Protein AF-K2DXP1-F1 (afdb_monomer)

Foldseek 3Di:
DCVVVVVDPDDLLVVQLVVVVVCVVVVVDALQCLQQLLFFCNNLVVVDDPVLSSVCSVVDVDRSDGHDLVRCVVSVRNVVSVVSNVLSVVLLVQVVVQVVVVQWDQFPQWIEGEAEPCSRPPFPSSCSNPIQWYWYDYAFAKIKIFGDPAFDDPVLLCVLCPVLDAADGDPRGMGIDGDPDTRPADPVSVRVSRD

Sequence (195 aa):
VLADLKLIEKSEALDRVIDFVTKMDNKRIPAGEFLKSGKTIIGVQRHLDFDKLLNFFKDHESPFDELTAEEFEKYGLREPA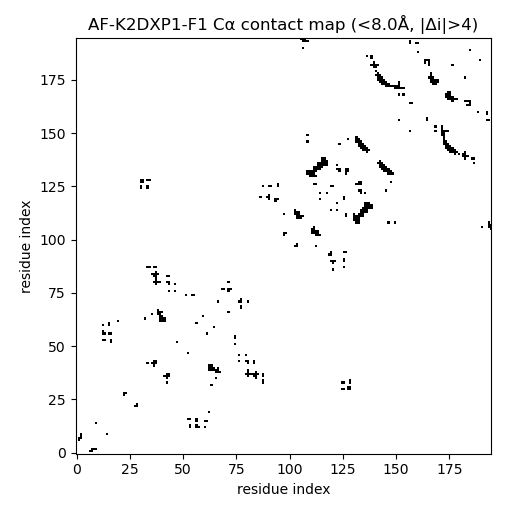EKQQAIVDFSMNKLEEMERDGKIIDTKYGKVVVNVNNELPVGSSAAYVKYDGIINFTPGRSFAVTFKEKDLDKKDLREKLSNKFQGKIIRGKMWIYNEPKQLKITLEELVNCLK

Radius of gyration: 19.96 Å; Cα contacts (8 Å, |Δi|>4): 288; chains: 1; bounding box: 42×42×52 Å

Solvent-accessible surface area (backbone atoms only — not comparable to full-atom values): 10786 Å² total; per-residue (Å²): 109,61,55,80,67,68,78,43,85,88,45,73,25,53,54,49,44,53,51,50,52,53,36,59,78,67,65,65,70,62,43,66,52,49,82,43,17,34,33,20,61,67,50,38,48,93,77,55,51,70,68,51,43,41,54,47,32,69,79,40,93,55,66,80,50,76,54,53,69,67,58,27,48,76,65,75,36,38,69,56,20,55,54,36,33,54,49,43,56,51,25,54,54,43,51,54,51,38,50,76,72,59,33,55,42,80,32,76,74,42,41,26,39,58,27,59,73,63,73,42,56,77,45,60,50,53,37,43,58,84,34,36,19,32,36,43,38,35,91,65,47,33,37,36,39,40,36,79,81,51,68,59,58,67,65,60,49,40,65,74,39,49,98,52,58,76,61,48,72,50,91,43,31,32,42,37,33,78,58,95,60,78,48,78,66,48,72,67,57,55,52,60,65,44,78

Secondary structure (DSSP, 8-state):
-TTTTTSS---HHHHHHHHHHHHHHTT-S-GGGGGGTTTSTTTTGGG--HHHHHHHHHH-S-TTPPPPHHHHHHTT-HHHHHHHHHHHHHHHHHHHHHHHTT-EEEETTEEEEEEETT-STTTHHHHHHH-SEEEEEETTTEEEEEESSPPP-HHHHHHHHGGG--SEEETTTEEEE--SSPP---HHHHHHHH-

pLDDT: mean 92.17, std 8.41, range [51.56, 98.25]

Nearest PDB structures (foldseek):
  8j09-assembly1_B  TM=3.844E-01  e=4.992E-02  Saccharomyces cerevisiae S288C
  6hv9-assembly1_G  TM=4.099E-01  e=5.654E-02  Saccharomyces cerevisiae
  5u8s-assembly1_E  TM=3.799E-01  e=9.300E-02  Saccharomyces cerevisiae S288C
  7pmk-assembly1_E  TM=3.121E-01  e=2.222E-01  Saccharomyces cerevisiae

Mean predicted aligned error: 5.26 Å

Structure (mmCIF, N/CA/C/O backbone):
data_AF-K2DXP1-F1
#
_entry.id   AF-K2DXP1-F1
#
loop_
_atom_site.group_PDB
_atom_site.id
_atom_site.type_symbol
_atom_site.label_atom_id
_atom_site.label_alt_id
_atom_site.label_comp_id
_atom_site.label_asym_id
_atom_site.label_entity_id
_atom_site.label_seq_id
_atom_site.pdbx_PDB_ins_code
_atom_site.Cartn_x
_atom_site.Cartn_y
_atom_site.Cartn_z
_atom_site.occupancy
_atom_site.B_iso_or_equiv
_atom_site.auth_seq_id
_atom_site.auth_comp_id
_atom_site.auth_asym_id
_atom_site.auth_atom_id
_atom_site.pdbx_PDB_model_num
ATOM 1 N N . VAL A 1 1 ? -0.392 -26.530 -20.309 1.00 55.47 1 VAL A N 1
ATOM 2 C CA . VAL A 1 1 ? -1.648 -26.541 -21.102 1.00 55.47 1 VAL A CA 1
ATOM 3 C C . VAL A 1 1 ? -1.552 -25.655 -22.345 1.00 55.47 1 VAL A C 1
ATOM 5 O O . VAL A 1 1 ? -1.541 -26.217 -23.422 1.00 55.47 1 VAL A O 1
ATOM 8 N N . LEU A 1 2 ? -1.404 -24.321 -22.267 1.00 53.19 2 LEU A N 1
ATOM 9 C CA . LEU A 1 2 ? -1.331 -23.461 -23.477 1.00 53.19 2 LEU A CA 1
ATOM 10 C C . LEU A 1 2 ? -0.054 -23.647 -24.321 1.00 53.19 2 LEU A C 1
ATOM 12 O O . LEU A 1 2 ? -0.125 -23.723 -25.544 1.00 53.19 2 LEU A O 1
ATOM 16 N N . ALA A 1 3 ? 1.102 -23.787 -23.672 1.00 51.84 3 ALA A N 1
ATOM 17 C CA . ALA A 1 3 ? 2.364 -24.064 -24.359 1.00 51.84 3 ALA A CA 1
ATOM 18 C C . ALA A 1 3 ? 2.428 -25.490 -24.945 1.00 51.84 3 ALA A C 1
ATOM 20 O O . ALA A 1 3 ? 3.036 -25.716 -25.986 1.00 51.84 3 ALA A O 1
ATOM 21 N N . ASP A 1 4 ? 1.744 -26.449 -24.316 1.00 51.56 4 ASP A N 1
ATOM 22 C CA . ASP A 1 4 ? 1.663 -27.836 -24.802 1.00 51.56 4 ASP A CA 1
ATOM 23 C C . ASP A 1 4 ? 0.693 -27.962 -25.993 1.00 51.56 4 ASP A C 1
ATOM 25 O O . ASP A 1 4 ? 0.794 -28.890 -26.790 1.00 51.56 4 ASP A O 1
ATOM 29 N N . LEU A 1 5 ? -0.199 -26.978 -26.157 1.00 57.72 5 LEU A N 1
ATOM 30 C CA . LEU A 1 5 ? -1.060 -26.797 -27.327 1.00 57.72 5 LEU A CA 1
ATOM 31 C C . LEU A 1 5 ? -0.364 -26.028 -28.473 1.00 57.72 5 LEU A C 1
ATOM 33 O O . LEU A 1 5 ? -1.014 -25.732 -29.470 1.00 57.72 5 LEU A O 1
ATOM 37 N N . LYS A 1 6 ? 0.936 -25.700 -28.348 1.00 56.56 6 LYS A N 1
ATOM 38 C CA . LYS A 1 6 ? 1.729 -24.898 -29.311 1.00 56.56 6 LYS A CA 1
ATOM 39 C C . LYS A 1 6 ? 1.139 -23.519 -29.646 1.00 56.56 6 LYS A C 1
ATOM 41 O O . LYS A 1 6 ? 1.462 -22.945 -30.680 1.00 56.56 6 LYS A O 1
ATOM 46 N N . LEU A 1 7 ? 0.286 -22.978 -28.778 1.00 58.47 7 LEU A N 1
ATOM 47 C CA . LEU A 1 7 ? -0.325 -21.661 -28.978 1.00 58.47 7 LEU A CA 1
ATOM 48 C C . LEU A 1 7 ? 0.592 -20.514 -28.524 1.00 58.47 7 LEU A C 1
ATOM 50 O O . LEU A 1 7 ? 0.321 -19.362 -28.844 1.00 58.47 7 LEU A O 1
ATOM 54 N N . ILE A 1 8 ? 1.659 -20.822 -27.774 1.00 64.38 8 ILE A N 1
ATOM 55 C CA . ILE A 1 8 ? 2.669 -19.875 -27.285 1.00 64.38 8 ILE A CA 1
ATOM 56 C C . ILE A 1 8 ? 4.035 -20.586 -27.266 1.00 64.38 8 ILE A C 1
ATOM 58 O O . ILE A 1 8 ? 4.125 -21.718 -26.781 1.00 64.38 8 ILE A O 1
ATOM 62 N N . GLU A 1 9 ? 5.092 -19.941 -27.769 1.00 69.19 9 GLU A N 1
ATOM 63 C CA . GLU A 1 9 ? 6.470 -20.440 -27.658 1.00 69.19 9 GLU A CA 1
ATOM 64 C C . GLU A 1 9 ? 6.985 -20.293 -26.218 1.00 69.19 9 GLU A C 1
ATOM 66 O O . GLU A 1 9 ? 6.946 -19.206 -25.637 1.00 69.19 9 GLU A O 1
ATOM 71 N N . LYS A 1 10 ? 7.474 -21.392 -25.624 1.00 77.75 10 LYS A N 1
ATOM 72 C CA . LYS A 1 10 ? 8.141 -21.333 -24.315 1.00 77.75 10 LYS A CA 1
ATOM 73 C C . LYS A 1 10 ? 9.448 -20.557 -24.464 1.00 77.75 10 LYS A C 1
ATOM 75 O O . LYS A 1 10 ? 10.268 -20.892 -25.312 1.00 77.75 10 LYS A O 1
ATOM 80 N N . SER A 1 11 ? 9.637 -19.548 -23.625 1.00 88.00 11 SER A N 1
ATOM 81 C CA . SER A 1 11 ? 10.869 -18.765 -23.532 1.00 88.00 11 SER A CA 1
ATOM 82 C C . SER A 1 11 ? 11.117 -18.397 -22.076 1.00 88.00 11 SER A C 1
ATOM 84 O O . SER A 1 11 ? 10.166 -18.273 -21.304 1.00 88.00 11 SER A O 1
ATOM 86 N N . GLU A 1 12 ? 12.377 -18.173 -21.705 1.00 92.19 12 GLU A N 1
ATOM 87 C CA . GLU A 1 12 ? 12.709 -17.723 -20.348 1.00 92.19 12 GLU A CA 1
ATOM 88 C C . GLU A 1 12 ? 12.006 -16.406 -20.001 1.00 92.19 12 GLU A C 1
ATOM 90 O O . GLU A 1 12 ? 11.528 -16.237 -18.885 1.00 92.19 12 GLU A O 1
ATOM 95 N N . ALA A 1 13 ? 11.877 -15.492 -20.968 1.00 92.38 13 ALA A N 1
ATOM 96 C CA . ALA A 1 13 ? 11.139 -14.245 -20.791 1.00 92.38 13 ALA A CA 1
ATOM 97 C C . ALA A 1 13 ? 9.670 -14.504 -20.414 1.00 92.38 13 ALA A C 1
ATOM 99 O O . ALA A 1 13 ? 9.145 -13.874 -19.499 1.00 92.38 13 ALA A O 1
ATOM 100 N N . LEU 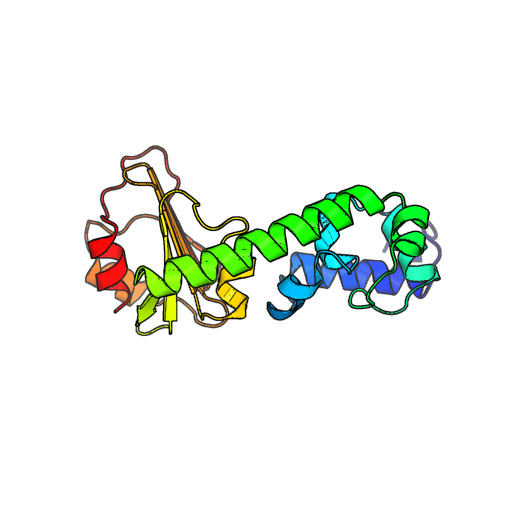A 1 14 ? 9.010 -15.468 -21.067 1.00 91.88 14 LEU A N 1
ATOM 101 C CA . LEU A 1 14 ? 7.636 -15.849 -20.734 1.00 91.88 14 LEU A CA 1
ATOM 102 C C . LEU A 1 14 ? 7.529 -16.470 -19.335 1.00 91.88 14 LEU A C 1
ATOM 104 O O . LEU A 1 14 ? 6.591 -16.156 -18.602 1.00 91.88 14 LEU A O 1
ATOM 108 N N . ASP A 1 15 ? 8.484 -17.316 -18.946 1.00 92.12 15 ASP A N 1
ATOM 109 C CA . ASP A 1 15 ? 8.511 -17.899 -17.601 1.00 92.12 15 ASP A CA 1
ATOM 110 C C . ASP A 1 15 ? 8.673 -16.806 -16.530 1.00 92.12 15 ASP A C 1
ATOM 112 O O . ASP A 1 15 ? 7.974 -16.828 -15.512 1.00 92.12 15 ASP A O 1
ATOM 116 N N . ARG A 1 16 ? 9.506 -15.788 -16.793 1.00 94.81 16 ARG A N 1
ATOM 117 C CA . ARG A 1 16 ? 9.661 -14.606 -15.926 1.00 94.81 16 ARG A CA 1
ATOM 118 C C . ARG A 1 16 ? 8.374 -13.776 -15.844 1.00 94.81 16 ARG A C 1
ATOM 120 O O . ARG A 1 16 ? 7.994 -13.370 -14.746 1.00 94.81 16 ARG A O 1
ATOM 127 N N . VAL A 1 17 ? 7.651 -13.584 -16.956 1.00 93.62 17 VAL A N 1
ATOM 128 C CA . VAL A 1 17 ? 6.325 -12.927 -16.955 1.00 93.62 17 VAL A CA 1
ATOM 129 C C . VAL A 1 17 ? 5.348 -13.680 -16.046 1.00 93.62 17 VAL A C 1
ATOM 131 O O . VAL A 1 17 ? 4.674 -13.067 -15.216 1.00 93.62 17 VAL A O 1
ATOM 134 N N . ILE A 1 18 ? 5.273 -15.007 -16.180 1.00 90.94 18 ILE A N 1
ATOM 135 C CA . ILE A 1 18 ? 4.366 -15.847 -15.384 1.00 90.94 18 ILE A CA 1
ATOM 136 C C . ILE A 1 18 ? 4.724 -15.775 -13.896 1.00 90.94 18 ILE A C 1
ATOM 138 O O . ILE A 1 18 ? 3.831 -15.610 -13.058 1.00 90.94 18 ILE A O 1
ATOM 142 N N . ASP A 1 19 ? 6.010 -15.873 -13.552 1.00 91.75 19 ASP A N 1
ATOM 143 C CA . ASP A 1 19 ? 6.482 -15.750 -12.170 1.00 91.75 19 ASP A CA 1
ATOM 144 C C . ASP A 1 19 ? 6.158 -14.369 -11.581 1.00 91.75 19 ASP A C 1
ATOM 146 O O . ASP A 1 19 ? 5.630 -14.278 -10.469 1.00 91.75 19 ASP A O 1
ATOM 150 N N . PHE A 1 20 ? 6.381 -13.298 -12.348 1.00 92.50 20 PHE A N 1
ATOM 151 C CA . PHE A 1 20 ? 6.038 -11.937 -11.946 1.00 92.50 20 PHE A CA 1
ATOM 152 C C . PHE A 1 20 ? 4.546 -11.789 -11.631 1.00 92.50 20 PHE A C 1
ATOM 154 O O . PHE A 1 20 ? 4.197 -11.394 -10.516 1.00 92.50 20 PHE A O 1
ATOM 161 N N . VAL A 1 21 ? 3.659 -12.170 -12.558 1.00 90.88 21 VAL A N 1
ATOM 162 C CA . VAL A 1 21 ? 2.199 -12.097 -12.353 1.00 90.88 21 VAL A CA 1
ATOM 163 C C . VAL A 1 21 ? 1.785 -12.931 -11.139 1.00 90.88 21 VAL A C 1
ATOM 165 O O . VAL A 1 21 ? 1.048 -12.458 -10.274 1.00 90.88 21 VAL A O 1
ATOM 168 N N . THR A 1 22 ? 2.352 -14.131 -10.996 1.00 89.69 22 THR A N 1
ATOM 169 C CA . THR A 1 22 ? 2.091 -15.010 -9.848 1.00 89.69 22 THR A CA 1
ATOM 170 C C . THR A 1 22 ? 2.505 -14.359 -8.524 1.00 89.69 22 THR A C 1
ATOM 172 O O . THR A 1 22 ? 1.785 -14.464 -7.526 1.00 89.69 22 THR A O 1
ATOM 175 N N . LYS A 1 23 ? 3.656 -13.678 -8.471 1.00 88.88 23 LYS A N 1
ATOM 176 C CA . LYS A 1 23 ? 4.121 -12.961 -7.272 1.00 88.88 23 LYS A CA 1
ATOM 177 C C . LYS A 1 23 ? 3.243 -11.753 -6.949 1.00 88.88 23 LYS A C 1
ATOM 179 O O . LYS A 1 23 ? 2.952 -11.542 -5.765 1.00 88.88 23 LYS A O 1
ATOM 184 N N . MET A 1 24 ? 2.794 -11.011 -7.963 1.00 86.38 24 MET A N 1
ATOM 185 C CA . MET A 1 24 ? 1.881 -9.875 -7.797 1.00 86.38 24 MET A CA 1
ATOM 186 C C . MET A 1 24 ? 0.532 -10.319 -7.224 1.00 86.38 24 MET A C 1
ATOM 188 O O . MET A 1 24 ? 0.109 -9.802 -6.185 1.00 86.38 24 MET A O 1
ATOM 192 N N . ASP A 1 25 ? -0.085 -11.346 -7.811 1.00 83.81 25 ASP A N 1
ATOM 193 C CA . ASP A 1 25 ? -1.385 -11.874 -7.373 1.00 83.81 25 ASP A CA 1
ATOM 194 C C . ASP A 1 25 ? -1.340 -12.431 -5.946 1.00 83.81 25 ASP A C 1
ATOM 196 O O . ASP A 1 25 ? -2.273 -12.271 -5.151 1.00 83.81 25 ASP A O 1
ATOM 200 N N . ASN A 1 26 ? -0.214 -13.046 -5.583 1.00 82.62 26 ASN A N 1
ATOM 201 C CA . ASN A 1 26 ? 0.005 -13.583 -4.246 1.00 82.62 26 ASN A CA 1
ATOM 202 C C . ASN A 1 26 ? 0.523 -12.548 -3.235 1.00 82.62 26 ASN A C 1
ATOM 204 O O . ASN A 1 26 ? 0.791 -12.923 -2.092 1.00 82.62 26 ASN A O 1
ATOM 208 N N . LYS A 1 27 ? 0.651 -11.267 -3.618 1.00 78.69 27 LYS A N 1
ATOM 209 C CA . LYS A 1 27 ? 1.167 -10.174 -2.772 1.00 78.69 27 LYS A CA 1
ATOM 210 C C . LYS A 1 27 ? 2.514 -10.502 -2.119 1.00 78.69 27 LYS A C 1
ATOM 212 O O . LYS A 1 27 ? 2.721 -10.237 -0.937 1.00 78.69 27 LYS A O 1
ATOM 217 N N . ARG A 1 28 ? 3.426 -11.103 -2.887 1.00 82.38 28 ARG A N 1
ATOM 218 C CA . ARG A 1 28 ? 4.754 -11.533 -2.408 1.00 82.38 28 ARG A CA 1
ATOM 219 C C . ARG A 1 28 ? 5.854 -10.485 -2.595 1.00 82.38 28 ARG A C 1
ATOM 221 O O . ARG A 1 28 ? 7.013 -10.782 -2.329 1.00 82.38 28 ARG A O 1
ATOM 228 N N . ILE A 1 29 ? 5.508 -9.281 -3.046 1.00 84.44 29 ILE A N 1
ATOM 229 C CA . ILE A 1 29 ? 6.460 -8.175 -3.171 1.00 84.44 29 ILE A CA 1
ATOM 230 C C . ILE A 1 29 ? 6.742 -7.578 -1.784 1.00 84.44 29 ILE A C 1
ATOM 232 O O . ILE A 1 29 ? 5.792 -7.206 -1.085 1.00 84.44 29 ILE A O 1
ATOM 236 N N . PRO A 1 30 ? 8.017 -7.469 -1.368 1.00 88.56 30 PRO A N 1
ATOM 237 C CA . PRO A 1 30 ? 8.381 -6.833 -0.107 1.00 88.56 30 PRO A CA 1
ATOM 238 C C . PRO A 1 30 ? 7.920 -5.373 -0.036 1.00 88.56 30 PRO A C 1
ATOM 240 O O . PRO A 1 30 ? 7.999 -4.635 -1.012 1.00 88.56 30 PRO A O 1
ATOM 243 N N . ALA A 1 31 ? 7.502 -4.918 1.148 1.00 87.25 31 ALA A N 1
ATOM 244 C CA . ALA A 1 31 ? 7.018 -3.545 1.330 1.00 87.25 31 ALA A CA 1
ATOM 245 C C . ALA A 1 31 ? 8.074 -2.471 1.001 1.00 87.25 31 ALA A C 1
ATOM 247 O O . ALA A 1 31 ? 7.719 -1.398 0.524 1.00 87.25 31 ALA A O 1
ATOM 248 N N . GLY A 1 32 ? 9.363 -2.770 1.204 1.00 87.69 32 GLY A N 1
ATOM 249 C CA . GLY A 1 32 ? 10.465 -1.853 0.886 1.00 87.69 32 GLY A CA 1
ATOM 250 C C . GLY A 1 32 ? 10.551 -1.479 -0.596 1.00 87.69 32 GLY A C 1
ATOM 251 O O . GLY A 1 32 ? 10.985 -0.376 -0.916 1.00 87.69 32 GLY A O 1
ATOM 252 N N . GLU A 1 33 ? 10.042 -2.331 -1.492 1.00 90.94 33 GLU A N 1
ATOM 253 C CA . GLU A 1 33 ? 9.989 -2.047 -2.932 1.00 90.94 33 GLU A CA 1
ATOM 254 C C . GLU A 1 33 ? 9.084 -0.864 -3.269 1.00 90.94 33 GLU A C 1
ATOM 256 O O . GLU A 1 33 ? 9.231 -0.246 -4.322 1.00 90.94 33 GLU A O 1
ATOM 261 N N . PHE A 1 34 ? 8.180 -0.482 -2.360 1.00 90.56 34 PHE A N 1
ATOM 262 C CA . PHE A 1 34 ? 7.386 0.728 -2.525 1.00 90.56 34 PHE A CA 1
ATOM 263 C C . PHE A 1 34 ? 8.266 1.972 -2.726 1.00 90.56 34 PHE A C 1
ATOM 265 O O . PHE A 1 34 ? 7.959 2.790 -3.592 1.00 90.56 34 PHE A O 1
ATOM 272 N N . LEU A 1 35 ? 9.392 2.077 -2.009 1.00 92.62 35 LEU A N 1
ATOM 273 C CA . LEU A 1 35 ? 10.320 3.213 -2.114 1.00 92.62 35 LEU A CA 1
ATOM 274 C C . LEU A 1 35 ? 10.957 3.340 -3.502 1.00 92.62 35 LEU A C 1
ATOM 276 O O . LEU A 1 35 ? 11.356 4.428 -3.903 1.00 92.62 35 LEU A O 1
ATOM 280 N N . LYS A 1 36 ? 11.034 2.228 -4.234 1.00 94.00 36 LYS A N 1
ATOM 281 C CA . LYS A 1 36 ? 11.593 2.153 -5.585 1.00 94.00 36 LYS A CA 1
ATOM 282 C C . LYS A 1 36 ? 10.518 2.042 -6.658 1.00 94.00 36 LYS A C 1
ATOM 284 O O . LYS A 1 36 ? 10.840 1.867 -7.824 1.00 94.00 36 LYS A O 1
ATOM 289 N N . SER A 1 37 ? 9.239 2.141 -6.301 1.00 91.94 37 SER A N 1
ATOM 290 C CA . SER A 1 37 ? 8.142 1.879 -7.238 1.00 91.94 37 SER A CA 1
ATOM 291 C C . SER A 1 37 ? 8.085 2.878 -8.408 1.00 91.94 37 SER A C 1
ATOM 293 O O . SER A 1 37 ? 7.630 2.526 -9.488 1.00 91.94 37 SER A O 1
ATOM 295 N N . GLY A 1 38 ? 8.622 4.091 -8.258 1.00 93.69 38 GLY A N 1
ATOM 296 C CA . GLY A 1 38 ? 8.817 5.014 -9.385 1.00 93.69 38 GLY A CA 1
ATOM 297 C C . GLY A 1 38 ? 9.948 4.621 -10.345 1.00 93.69 38 GLY A C 1
ATOM 298 O O . GLY A 1 38 ? 10.099 5.237 -11.391 1.00 93.69 38 GLY A O 1
ATOM 299 N N . LYS A 1 39 ? 10.745 3.608 -9.993 1.00 95.81 39 LYS A N 1
ATOM 300 C CA . LYS A 1 39 ? 11.951 3.179 -10.710 1.00 95.81 39 LYS A CA 1
ATOM 301 C C . LYS A 1 39 ? 11.913 1.734 -11.188 1.00 95.81 39 LYS A C 1
ATOM 303 O O . LYS A 1 39 ? 12.833 1.319 -11.870 1.00 95.81 39 LYS A O 1
ATOM 308 N N . THR A 1 40 ? 10.886 0.958 -10.855 1.00 96.44 40 THR A N 1
ATOM 309 C CA . THR A 1 40 ? 10.813 -0.465 -11.215 1.00 96.44 40 THR A CA 1
ATOM 310 C C . THR A 1 40 ? 9.519 -0.790 -11.946 1.00 96.44 40 THR A C 1
ATOM 312 O O . THR A 1 40 ? 8.492 -0.122 -11.776 1.00 96.44 40 THR A O 1
ATOM 315 N N . ILE A 1 41 ? 9.534 -1.876 -12.723 1.00 94.88 41 ILE A N 1
ATOM 316 C CA . ILE A 1 41 ? 8.353 -2.357 -13.455 1.00 94.88 41 ILE A CA 1
ATOM 317 C C . ILE A 1 41 ? 7.190 -2.701 -12.501 1.00 94.88 41 ILE A C 1
ATOM 319 O O . ILE A 1 41 ? 6.018 -2.528 -12.838 1.00 94.88 41 ILE A O 1
ATOM 323 N N . ILE A 1 42 ? 7.510 -3.112 -11.266 1.00 93.81 42 ILE A N 1
ATOM 324 C CA . ILE A 1 42 ? 6.546 -3.423 -10.198 1.00 93.81 42 ILE A CA 1
ATOM 325 C C . ILE A 1 42 ? 5.646 -2.225 -9.894 1.00 93.81 42 ILE A C 1
ATOM 327 O O . ILE A 1 42 ? 4.434 -2.379 -9.720 1.00 93.81 42 ILE A O 1
ATOM 331 N N . GLY A 1 43 ? 6.222 -1.029 -9.788 1.00 92.19 43 GLY A N 1
ATOM 332 C CA . GLY A 1 43 ? 5.467 0.142 -9.361 1.00 92.19 43 GLY A CA 1
ATOM 333 C C . GLY A 1 43 ? 4.558 0.723 -10.434 1.00 92.19 43 GLY A C 1
ATOM 334 O O . GLY A 1 43 ? 3.509 1.278 -10.109 1.00 92.19 43 GLY A O 1
ATOM 335 N N . VAL A 1 44 ? 4.890 0.497 -11.705 1.00 94.19 44 VAL A N 1
ATOM 336 C CA . VAL A 1 44 ? 4.077 0.911 -12.859 1.00 94.19 44 VAL A CA 1
ATOM 337 C C . VAL A 1 44 ? 3.154 -0.197 -13.377 1.00 94.19 44 VAL A C 1
ATOM 339 O O . VAL A 1 44 ? 2.533 -0.040 -14.426 1.00 94.19 44 VAL A O 1
ATOM 342 N N . GLN A 1 45 ? 2.979 -1.286 -12.617 1.00 90.62 45 GLN A N 1
ATOM 343 C CA . GLN A 1 45 ? 2.210 -2.480 -13.008 1.00 90.62 45 GLN A CA 1
ATOM 344 C C . GLN A 1 45 ? 0.816 -2.215 -13.602 1.00 90.62 45 GLN A C 1
ATOM 346 O O . GLN A 1 45 ? 0.345 -2.980 -14.436 1.00 90.62 45 GLN A O 1
ATOM 351 N N . ARG A 1 46 ? 0.139 -1.130 -13.199 1.00 90.19 46 ARG A N 1
ATOM 352 C CA . ARG A 1 46 ? -1.214 -0.785 -13.679 1.00 90.19 46 ARG A CA 1
ATOM 353 C C . ARG A 1 46 ? -1.242 -0.321 -15.136 1.00 90.19 46 ARG A C 1
ATOM 355 O O . ARG A 1 46 ? -2.320 -0.228 -15.713 1.00 90.19 46 ARG A O 1
ATOM 362 N N . HIS A 1 47 ? -0.080 -0.007 -15.695 1.00 94.19 47 HIS A N 1
ATOM 363 C CA . HIS A 1 47 ? 0.103 0.455 -17.069 1.00 94.19 47 HIS A CA 1
ATOM 364 C C . HIS A 1 47 ? 0.711 -0.627 -17.970 1.00 94.19 47 HIS A C 1
ATOM 366 O O . HIS A 1 47 ? 0.988 -0.375 -19.144 1.00 94.19 47 HIS A O 1
ATOM 372 N N . LEU A 1 48 ? 0.918 -1.826 -17.423 1.00 92.81 48 LEU A N 1
ATOM 373 C CA . LEU A 1 48 ? 1.477 -2.952 -18.145 1.00 92.81 48 LEU A CA 1
ATOM 374 C C . LEU A 1 48 ? 0.376 -3.779 -18.792 1.00 92.81 48 LEU A C 1
ATOM 376 O O . LEU A 1 48 ? -0.608 -4.155 -18.157 1.00 92.81 48 LEU A O 1
ATOM 380 N N . ASP A 1 49 ? 0.596 -4.098 -20.057 1.00 92.25 49 ASP A N 1
ATOM 381 C CA . ASP A 1 49 ? -0.059 -5.197 -20.748 1.00 92.25 49 ASP A CA 1
ATOM 382 C C . ASP A 1 49 ? 0.950 -6.342 -20.931 1.00 92.25 49 ASP A C 1
ATOM 384 O O . ASP A 1 49 ? 2.125 -6.241 -20.555 1.00 92.25 49 ASP A O 1
ATOM 388 N N . PHE A 1 50 ? 0.474 -7.460 -21.475 1.00 91.19 50 PHE A N 1
ATOM 389 C CA . PHE A 1 50 ? 1.311 -8.634 -21.695 1.00 91.19 50 PHE A CA 1
ATOM 390 C C . PHE A 1 50 ? 2.508 -8.336 -22.608 1.00 91.19 50 PHE A C 1
ATOM 392 O O . PHE A 1 50 ? 3.607 -8.803 -22.322 1.00 91.19 50 PHE A O 1
ATOM 399 N N . ASP A 1 51 ? 2.327 -7.529 -23.655 1.00 91.88 51 ASP A N 1
ATOM 400 C CA . ASP A 1 51 ? 3.387 -7.234 -24.622 1.00 91.88 51 ASP A CA 1
ATOM 401 C C . ASP A 1 51 ? 4.498 -6.386 -23.995 1.00 91.88 51 ASP A C 1
ATOM 403 O O . ASP A 1 51 ? 5.681 -6.679 -24.182 1.00 91.88 51 ASP A O 1
ATOM 407 N N . LYS A 1 52 ? 4.142 -5.379 -23.186 1.00 94.12 52 LYS A N 1
ATOM 408 C CA . LYS A 1 52 ? 5.114 -4.589 -22.414 1.00 94.12 52 LYS A CA 1
ATOM 409 C C . LYS A 1 52 ? 5.882 -5.457 -21.423 1.00 94.12 52 LYS A C 1
ATOM 411 O O . LYS A 1 52 ? 7.100 -5.334 -21.340 1.00 94.12 52 LYS A O 1
ATOM 416 N N . LEU A 1 53 ? 5.192 -6.351 -20.710 1.00 93.62 53 LEU A N 1
ATOM 417 C CA . LEU A 1 53 ? 5.828 -7.284 -19.775 1.00 93.62 53 LEU A CA 1
ATOM 418 C C . LEU A 1 53 ? 6.781 -8.242 -20.484 1.00 93.62 53 LEU A C 1
ATOM 420 O O . LEU A 1 53 ? 7.913 -8.422 -20.043 1.00 93.62 53 LEU A O 1
ATOM 424 N N . LEU A 1 54 ? 6.340 -8.841 -21.588 1.00 93.62 54 LEU A N 1
ATOM 425 C CA . LEU A 1 54 ? 7.156 -9.770 -22.355 1.00 93.62 54 LEU A CA 1
ATOM 426 C C . LEU A 1 54 ? 8.387 -9.073 -22.939 1.00 93.62 54 LEU A C 1
ATOM 428 O O . LEU A 1 54 ? 9.468 -9.649 -22.918 1.00 93.62 54 LEU A O 1
ATOM 432 N N . ASN A 1 55 ? 8.241 -7.846 -23.444 1.00 93.75 55 ASN A N 1
ATOM 433 C CA . ASN A 1 55 ? 9.372 -7.077 -23.956 1.00 93.75 55 ASN A CA 1
ATOM 434 C C . ASN A 1 55 ? 10.341 -6.684 -22.840 1.00 93.75 55 ASN A C 1
ATOM 436 O O . ASN A 1 55 ? 11.533 -6.909 -22.999 1.00 93.75 55 ASN A O 1
ATOM 440 N N . PHE A 1 56 ? 9.843 -6.222 -21.690 1.00 95.81 56 PHE A N 1
ATOM 441 C CA . PHE A 1 56 ? 10.680 -5.971 -20.517 1.00 95.81 56 PHE A CA 1
ATOM 442 C C . PHE A 1 56 ? 11.496 -7.213 -20.129 1.00 95.81 56 PHE A C 1
ATOM 444 O O . PHE A 1 56 ? 12.710 -7.129 -20.009 1.00 95.81 56 PHE A O 1
ATOM 451 N N . PHE A 1 57 ? 10.871 -8.389 -20.009 1.00 95.69 57 PHE A N 1
ATOM 452 C CA . PHE A 1 57 ? 11.572 -9.614 -19.594 1.00 95.69 57 PHE A CA 1
ATOM 453 C C . PHE A 1 57 ? 12.452 -10.261 -20.675 1.00 95.69 57 PHE A C 1
ATOM 455 O O . PHE A 1 57 ? 13.133 -11.248 -20.394 1.00 95.69 57 PHE A O 1
ATOM 462 N N . LYS A 1 58 ? 12.457 -9.734 -21.905 1.00 94.31 58 LYS A N 1
ATOM 463 C CA . LYS A 1 58 ? 13.501 -10.056 -22.893 1.00 94.31 58 LYS A CA 1
ATOM 464 C C . LYS A 1 58 ? 14.792 -9.290 -22.619 1.00 94.31 58 LYS A C 1
ATOM 466 O O . LYS A 1 58 ? 15.859 -9.793 -22.950 1.00 94.31 58 LYS A O 1
ATOM 471 N N . ASP A 1 59 ? 14.680 -8.094 -22.049 1.00 95.00 59 ASP A N 1
ATOM 472 C CA . ASP A 1 59 ? 15.805 -7.200 -21.777 1.00 95.00 59 ASP A CA 1
ATOM 473 C C . ASP A 1 59 ? 16.295 -7.301 -20.322 1.00 95.00 59 ASP A C 1
ATOM 475 O O . ASP A 1 59 ? 17.471 -7.078 -20.047 1.00 95.00 59 ASP A O 1
ATOM 479 N N . HIS A 1 60 ? 15.402 -7.660 -19.396 1.00 95.62 60 HIS A N 1
ATOM 480 C CA . HIS A 1 60 ? 15.649 -7.666 -17.959 1.00 95.62 60 HIS A CA 1
ATOM 481 C C . HIS A 1 60 ? 15.365 -9.019 -17.334 1.00 95.62 60 HIS A C 1
ATOM 483 O O . HIS A 1 60 ? 14.405 -9.720 -17.666 1.00 95.62 60 HIS A O 1
ATOM 489 N N . GLU A 1 61 ? 16.189 -9.357 -16.351 1.00 93.56 61 GLU A N 1
ATOM 490 C CA . GLU A 1 61 ? 16.075 -10.630 -15.669 1.00 93.56 61 GLU A CA 1
ATOM 491 C C . GLU A 1 61 ? 15.115 -10.591 -14.486 1.00 93.56 61 GLU A C 1
ATOM 493 O O . GLU A 1 61 ? 14.505 -11.615 -14.154 1.00 93.56 61 GLU A O 1
ATOM 498 N N . SER A 1 62 ? 15.000 -9.425 -13.850 1.00 93.44 62 SER A N 1
ATOM 499 C CA . SER A 1 62 ? 14.359 -9.253 -12.558 1.00 93.44 62 SER A CA 1
ATOM 500 C C . SER A 1 62 ? 13.395 -8.060 -12.579 1.00 93.44 62 SER A C 1
ATOM 502 O O . SER A 1 62 ? 13.727 -6.982 -13.063 1.00 93.44 62 SER A O 1
ATOM 504 N N . PRO A 1 63 ? 12.189 -8.194 -11.995 1.00 92.75 63 PRO A N 1
ATOM 505 C CA . PRO A 1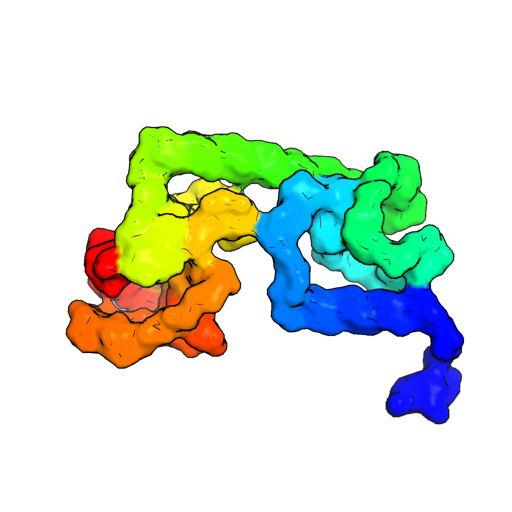 63 ? 11.242 -7.082 -11.902 1.00 92.75 63 PRO A CA 1
ATOM 506 C C . PRO A 1 63 ? 11.664 -6.005 -10.885 1.00 92.75 63 PRO A C 1
ATOM 508 O O . PRO A 1 63 ? 10.999 -4.976 -10.773 1.00 92.75 63 PRO A O 1
ATOM 511 N N . PHE A 1 64 ? 12.725 -6.258 -10.115 1.00 93.75 64 PHE A N 1
ATOM 512 C CA . PHE A 1 64 ? 13.281 -5.332 -9.126 1.00 93.75 64 PHE A CA 1
ATOM 513 C C . PHE A 1 64 ? 14.386 -4.444 -9.706 1.00 93.75 64 PHE A C 1
ATOM 515 O O . PHE A 1 64 ? 14.912 -3.590 -8.991 1.00 93.75 64 PHE A O 1
ATOM 522 N N . ASP A 1 65 ? 14.747 -4.652 -10.973 1.00 94.00 65 ASP A N 1
ATOM 523 C CA . ASP A 1 65 ? 15.774 -3.866 -11.644 1.00 94.00 65 ASP A CA 1
ATOM 524 C C . ASP A 1 65 ? 15.292 -2.409 -11.751 1.00 94.00 65 ASP A C 1
ATOM 526 O O . ASP A 1 65 ? 14.159 -2.138 -12.166 1.00 94.00 65 ASP A O 1
ATOM 530 N N . GLU A 1 66 ? 16.132 -1.470 -11.301 1.00 95.62 66 GLU A N 1
ATOM 531 C CA . GLU A 1 66 ? 15.855 -0.039 -11.432 1.00 95.62 66 GLU A CA 1
ATOM 532 C C . GLU A 1 66 ? 16.092 0.383 -12.882 1.00 95.62 66 GLU A C 1
ATOM 534 O O . GLU A 1 66 ? 17.163 0.139 -13.432 1.00 95.62 66 GLU A O 1
ATOM 539 N N . LEU A 1 67 ? 15.092 1.030 -13.472 1.00 95.75 67 LEU A N 1
ATOM 540 C CA . LEU A 1 67 ? 15.094 1.490 -14.850 1.00 95.75 67 LEU A CA 1
ATOM 541 C C . LEU A 1 67 ? 15.475 2.966 -14.945 1.00 95.75 67 LEU A C 1
ATOM 543 O O . LEU A 1 67 ? 15.051 3.795 -14.129 1.00 95.75 67 LEU A O 1
ATOM 547 N N . THR A 1 68 ? 16.235 3.309 -15.981 1.00 95.38 68 THR A N 1
ATOM 548 C CA . THR A 1 68 ? 16.478 4.703 -16.355 1.00 95.38 68 THR A CA 1
ATOM 549 C C . THR A 1 68 ? 15.259 5.316 -17.049 1.00 95.38 68 THR A C 1
ATOM 551 O O . THR A 1 68 ? 14.315 4.631 -17.451 1.00 95.38 68 THR A O 1
ATOM 554 N N . ALA A 1 69 ? 15.270 6.641 -17.221 1.00 94.06 69 ALA A N 1
ATOM 555 C CA . ALA A 1 69 ? 14.212 7.334 -17.953 1.00 94.06 69 ALA A CA 1
ATOM 556 C C . ALA A 1 69 ? 14.123 6.864 -19.416 1.00 94.06 69 ALA A C 1
ATOM 558 O O . ALA A 1 69 ? 13.025 6.748 -19.955 1.00 94.06 69 ALA A O 1
ATOM 559 N N . GLU A 1 70 ? 15.262 6.567 -20.046 1.00 95.56 70 GLU A N 1
ATOM 560 C CA . GLU A 1 70 ? 15.338 6.040 -21.412 1.00 95.56 70 GLU A CA 1
ATOM 561 C C . GLU A 1 70 ? 14.750 4.628 -21.508 1.00 95.56 70 GLU A C 1
ATOM 563 O O . GLU A 1 70 ? 14.036 4.318 -22.463 1.00 95.56 70 GLU A O 1
ATOM 568 N N . GLU A 1 71 ? 14.998 3.782 -20.507 1.00 95.88 71 GLU A N 1
ATOM 569 C CA . GLU A 1 71 ? 14.409 2.443 -20.450 1.00 95.88 71 GLU A CA 1
ATOM 570 C C . GLU A 1 71 ? 12.893 2.517 -20.252 1.00 95.88 71 GLU A C 1
ATOM 572 O O . GLU A 1 71 ? 12.147 1.834 -20.949 1.00 95.88 71 GLU A O 1
ATOM 577 N N . PHE A 1 72 ? 12.398 3.403 -19.385 1.00 96.56 72 PHE A N 1
ATOM 578 C CA . PHE A 1 72 ? 10.956 3.624 -19.271 1.00 96.56 72 PHE A CA 1
ATOM 579 C C . PHE A 1 72 ? 10.332 4.178 -20.556 1.00 96.56 72 PHE A C 1
ATOM 581 O O . PHE A 1 72 ? 9.220 3.779 -20.909 1.00 96.56 72 PHE A O 1
ATOM 588 N N . GLU A 1 73 ? 11.024 5.070 -21.268 1.00 95.94 73 GLU A N 1
ATOM 589 C CA . GLU A 1 73 ? 10.569 5.604 -22.556 1.00 95.94 73 GLU A CA 1
ATOM 590 C C . GLU A 1 73 ? 10.408 4.484 -23.593 1.00 95.94 73 GLU A C 1
ATOM 592 O O . GLU A 1 73 ? 9.373 4.407 -24.255 1.00 95.94 73 GLU A O 1
ATOM 597 N N . LYS A 1 74 ? 11.371 3.550 -23.665 1.00 95.44 74 LYS A N 1
ATOM 598 C CA . LYS A 1 74 ? 11.333 2.379 -24.564 1.00 95.44 74 LYS A CA 1
ATOM 599 C C . LYS A 1 74 ? 10.040 1.567 -24.424 1.00 95.44 74 LYS A C 1
ATOM 601 O O . LYS A 1 74 ? 9.539 1.040 -25.416 1.00 95.44 74 LYS A O 1
ATOM 606 N N . TYR A 1 75 ? 9.491 1.474 -23.214 1.00 94.31 75 TYR A N 1
ATOM 607 C CA . TYR A 1 75 ? 8.266 0.718 -22.931 1.00 94.31 75 TYR A CA 1
ATOM 608 C C . TYR A 1 75 ? 6.995 1.590 -22.884 1.00 94.31 75 TYR A C 1
ATOM 610 O O . TYR A 1 75 ? 5.907 1.070 -22.625 1.00 94.31 75 TYR A O 1
ATOM 618 N N . GLY A 1 76 ? 7.102 2.904 -23.123 1.00 94.69 76 GLY A N 1
ATOM 619 C CA . GLY A 1 76 ? 5.983 3.847 -23.011 1.00 94.69 76 GLY A CA 1
ATOM 620 C C . GLY A 1 76 ? 5.495 4.040 -21.570 1.00 94.69 76 GLY A C 1
ATOM 621 O O . GLY A 1 76 ? 4.298 4.187 -21.330 1.00 94.69 76 GLY A O 1
ATOM 622 N N . LEU A 1 77 ? 6.412 3.979 -20.600 1.00 96.62 77 LEU A N 1
ATOM 623 C CA . LEU A 1 77 ? 6.131 3.976 -19.159 1.00 96.62 77 LEU A CA 1
ATOM 624 C C . LEU A 1 77 ? 6.742 5.165 -18.407 1.00 96.62 77 LEU A C 1
ATOM 626 O O . LEU A 1 77 ? 6.604 5.236 -17.186 1.00 96.62 77 LEU A O 1
ATOM 630 N N . ARG A 1 78 ? 7.365 6.118 -19.112 1.00 96.25 78 ARG A N 1
ATOM 631 C CA . ARG A 1 78 ? 8.021 7.284 -18.502 1.00 96.25 78 ARG A CA 1
ATOM 632 C C . ARG A 1 78 ? 7.081 8.110 -17.630 1.00 96.25 78 ARG A C 1
ATOM 634 O O . ARG A 1 78 ? 7.339 8.290 -16.445 1.00 96.25 78 ARG A O 1
ATOM 641 N N . GLU A 1 79 ? 5.971 8.577 -18.193 1.00 96.88 79 GLU A N 1
ATOM 642 C CA . GLU A 1 79 ? 5.003 9.387 -17.449 1.00 96.88 79 GLU A CA 1
ATOM 643 C C . GLU A 1 79 ? 4.403 8.622 -16.244 1.00 96.88 79 GLU A C 1
ATOM 645 O O . GLU A 1 79 ? 4.362 9.187 -15.146 1.00 96.88 79 GLU A O 1
ATOM 650 N N . PRO A 1 80 ? 3.974 7.345 -16.372 1.00 96.31 80 PRO A N 1
ATOM 651 C CA . PRO A 1 80 ? 3.603 6.524 -15.219 1.00 96.31 80 PRO A CA 1
ATOM 652 C C . PRO A 1 80 ? 4.672 6.440 -14.126 1.00 96.31 80 PRO A C 1
ATOM 654 O O . PRO A 1 80 ? 4.332 6.552 -12.948 1.00 96.31 80 PRO A O 1
ATOM 657 N N . ALA A 1 81 ? 5.940 6.256 -14.498 1.00 96.62 81 ALA A N 1
ATOM 658 C CA . ALA A 1 81 ? 7.055 6.140 -13.563 1.00 96.62 81 ALA A CA 1
ATOM 659 C C . ALA A 1 81 ? 7.289 7.450 -12.793 1.00 96.62 81 ALA A C 1
ATOM 661 O O . ALA A 1 81 ? 7.333 7.445 -11.562 1.00 96.62 81 ALA A O 1
ATOM 662 N N . GLU A 1 82 ? 7.329 8.585 -13.496 1.00 96.75 82 GLU A N 1
ATOM 663 C CA . GLU A 1 82 ? 7.478 9.917 -12.894 1.00 96.75 82 GLU A CA 1
ATOM 664 C C . GLU A 1 82 ? 6.317 10.236 -11.934 1.00 96.75 82 GLU A C 1
ATOM 666 O O . GLU A 1 82 ? 6.534 10.664 -10.796 1.00 96.75 82 GLU A O 1
ATOM 671 N N . LYS A 1 83 ? 5.072 9.952 -12.346 1.00 96.06 83 LYS A N 1
ATOM 672 C CA . LYS A 1 83 ? 3.887 10.099 -11.483 1.00 96.06 83 LYS A CA 1
ATOM 673 C C . LYS A 1 83 ? 3.963 9.203 -10.252 1.00 96.06 83 LYS A C 1
ATOM 675 O O . LYS A 1 83 ? 3.619 9.641 -9.154 1.00 96.06 83 LYS A O 1
ATOM 680 N N . GLN A 1 84 ? 4.405 7.960 -10.422 1.00 95.50 84 GLN A N 1
ATOM 681 C CA . GLN A 1 84 ? 4.547 7.019 -9.320 1.00 95.50 84 GLN A CA 1
ATOM 682 C C . GLN A 1 84 ? 5.629 7.477 -8.334 1.00 95.50 84 GLN A C 1
ATOM 684 O O . GLN A 1 84 ? 5.393 7.413 -7.128 1.00 95.50 84 GLN A O 1
ATOM 689 N N . GLN A 1 85 ? 6.760 8.010 -8.807 1.00 95.56 85 GLN A N 1
ATOM 690 C CA . GLN A 1 85 ? 7.792 8.571 -7.930 1.00 95.56 85 GLN A CA 1
ATOM 691 C C . GLN A 1 85 ? 7.257 9.756 -7.116 1.00 95.56 85 GLN A C 1
ATOM 693 O O . GLN A 1 85 ? 7.414 9.778 -5.898 1.00 95.56 85 GLN A O 1
ATOM 698 N N . ALA A 1 86 ? 6.531 10.683 -7.749 1.00 96.00 86 ALA A N 1
ATOM 699 C CA . ALA A 1 86 ? 5.918 11.809 -7.042 1.00 96.00 86 ALA A CA 1
ATOM 700 C C . ALA A 1 86 ? 4.932 11.349 -5.948 1.00 96.00 86 ALA A C 1
ATOM 702 O O . ALA A 1 86 ? 4.870 11.937 -4.867 1.00 96.00 86 ALA A O 1
ATOM 703 N N . ILE A 1 87 ? 4.179 10.269 -6.201 1.00 94.75 87 ILE A N 1
ATOM 704 C CA . ILE A 1 87 ? 3.291 9.651 -5.206 1.00 94.75 87 ILE A CA 1
ATOM 705 C C . ILE A 1 87 ? 4.093 9.053 -4.048 1.00 94.75 87 ILE A C 1
ATOM 707 O O . ILE A 1 87 ? 3.682 9.216 -2.897 1.00 94.75 87 ILE A O 1
ATOM 711 N N . VAL A 1 88 ? 5.205 8.363 -4.322 1.00 95.06 88 VAL A N 1
ATOM 712 C CA . VAL A 1 88 ? 6.090 7.809 -3.282 1.00 95.06 88 VAL A CA 1
ATOM 713 C C . VAL A 1 88 ? 6.602 8.927 -2.386 1.00 95.06 88 VAL A C 1
ATOM 715 O O . VAL A 1 88 ? 6.384 8.872 -1.176 1.00 95.06 88 VAL A O 1
ATOM 718 N N . ASP A 1 89 ? 7.193 9.963 -2.976 1.00 96.12 89 ASP A N 1
ATOM 719 C CA . ASP A 1 89 ? 7.794 11.077 -2.242 1.00 96.12 89 ASP A CA 1
ATOM 720 C C . ASP A 1 89 ? 6.752 11.783 -1.366 1.00 96.12 89 ASP A C 1
ATOM 722 O O . ASP A 1 89 ? 6.955 11.982 -0.166 1.00 96.12 89 ASP A O 1
ATOM 726 N N . PHE A 1 90 ? 5.580 12.085 -1.936 1.00 96.38 90 PHE A N 1
ATOM 727 C CA . PHE A 1 90 ? 4.477 12.680 -1.188 1.00 96.38 90 PHE A CA 1
ATOM 728 C C . PHE A 1 90 ? 4.004 11.777 -0.041 1.00 96.38 90 PHE A C 1
ATOM 730 O O . PHE A 1 90 ? 3.807 12.249 1.079 1.00 96.38 90 PHE A O 1
ATOM 737 N N . SER A 1 91 ? 3.828 10.478 -0.296 1.00 96.50 91 SER A N 1
ATOM 738 C CA . SER A 1 91 ? 3.313 9.535 0.705 1.00 96.50 91 SER A CA 1
ATOM 739 C C . SER A 1 91 ? 4.287 9.355 1.865 1.00 96.50 91 SER A C 1
ATOM 741 O O . SER A 1 91 ? 3.855 9.282 3.013 1.00 96.50 91 SER A O 1
ATOM 743 N N . MET A 1 92 ? 5.593 9.321 1.592 1.00 96.56 92 MET A N 1
ATOM 744 C CA . MET A 1 92 ? 6.609 9.207 2.639 1.00 96.56 92 MET A CA 1
ATOM 745 C C . MET A 1 92 ? 6.703 10.482 3.481 1.00 96.56 92 MET A C 1
ATOM 747 O O . MET A 1 92 ? 6.724 10.384 4.708 1.00 96.56 92 MET A O 1
ATOM 751 N N . ASN A 1 93 ? 6.646 11.663 2.855 1.00 96.88 93 ASN A N 1
ATOM 752 C CA . ASN A 1 93 ? 6.579 12.937 3.579 1.00 96.88 93 ASN A CA 1
ATOM 753 C C . ASN A 1 93 ? 5.325 13.021 4.461 1.00 96.88 93 ASN A C 1
ATOM 755 O O . ASN A 1 93 ? 5.400 13.418 5.626 1.00 96.88 93 ASN A O 1
ATOM 759 N N . LYS A 1 94 ? 4.170 12.600 3.931 1.00 97.69 94 LYS A N 1
ATOM 760 C CA . LYS A 1 94 ? 2.917 12.580 4.689 1.00 97.69 94 LYS A CA 1
ATOM 761 C C . LYS A 1 94 ? 2.964 11.585 5.846 1.00 97.69 94 LYS A C 1
ATOM 763 O O . LYS A 1 94 ? 2.467 11.888 6.924 1.00 97.69 94 LYS A O 1
ATOM 768 N N . LEU A 1 95 ? 3.584 10.422 5.654 1.00 97.06 95 LEU A N 1
ATOM 769 C CA . LEU A 1 95 ? 3.754 9.431 6.716 1.00 97.06 95 LEU A CA 1
ATOM 770 C C . LEU A 1 95 ? 4.578 9.987 7.890 1.00 97.06 95 LEU A C 1
ATOM 772 O O . LEU A 1 95 ? 4.242 9.735 9.043 1.00 97.06 95 LEU A O 1
ATOM 776 N N . GLU A 1 96 ? 5.615 10.778 7.608 1.00 96.88 96 GLU A N 1
ATOM 777 C CA . GLU A 1 96 ? 6.420 11.450 8.639 1.00 96.88 96 GLU A CA 1
ATOM 778 C C . GLU A 1 96 ? 5.662 12.569 9.358 1.00 96.88 96 GLU A C 1
ATOM 780 O O . GLU A 1 96 ? 5.810 12.747 10.566 1.00 96.88 96 GLU A O 1
ATOM 785 N N . GLU A 1 97 ? 4.828 13.321 8.642 1.00 97.81 97 GLU A N 1
ATOM 786 C CA . GLU A 1 97 ? 3.909 14.285 9.254 1.00 97.81 97 GLU A CA 1
ATOM 787 C C . GLU A 1 97 ? 2.934 13.586 10.208 1.00 97.81 97 GLU A C 1
ATOM 789 O O . GLU A 1 97 ? 2.818 13.979 11.364 1.00 97.81 97 GLU A O 1
ATOM 794 N N . MET A 1 98 ? 2.314 12.489 9.765 1.00 97.69 98 MET A N 1
ATOM 795 C CA . MET A 1 98 ? 1.388 11.702 10.583 1.00 97.69 98 MET A CA 1
ATOM 796 C C . MET A 1 98 ? 2.049 11.128 11.844 1.00 97.69 98 MET A C 1
ATOM 798 O O . MET A 1 98 ? 1.396 11.023 12.884 1.00 97.69 98 MET A O 1
ATOM 802 N N . GLU A 1 99 ? 3.331 10.768 11.772 1.00 97.31 99 GLU A N 1
ATOM 803 C CA . GLU A 1 99 ? 4.108 10.365 12.945 1.00 97.31 99 GLU A CA 1
ATOM 804 C C . GLU A 1 99 ? 4.254 11.501 13.958 1.00 97.31 99 GLU A C 1
ATOM 806 O O . GLU A 1 99 ? 3.955 11.306 15.138 1.00 97.31 99 GLU A O 1
ATOM 811 N N . ARG A 1 100 ? 4.630 12.701 13.500 1.00 97.50 100 ARG A N 1
ATOM 812 C CA . ARG A 1 100 ? 4.719 13.894 14.360 1.00 97.50 100 ARG A CA 1
ATOM 813 C C . ARG A 1 100 ? 3.367 14.292 14.956 1.00 97.50 100 ARG A C 1
ATOM 815 O O . ARG A 1 100 ? 3.323 14.744 16.097 1.00 97.50 100 ARG A O 1
ATOM 822 N N . ASP A 1 101 ? 2.283 14.062 14.222 1.00 97.19 101 ASP A N 1
ATOM 823 C CA . ASP A 1 101 ? 0.908 14.325 14.658 1.00 97.19 101 ASP A CA 1
ATOM 824 C C . ASP A 1 101 ? 0.368 13.279 15.654 1.00 97.19 101 ASP A C 1
ATOM 826 O O . ASP A 1 101 ? -0.785 13.363 16.083 1.00 97.19 101 ASP A O 1
ATOM 830 N N . GLY A 1 102 ? 1.160 12.261 16.013 1.00 96.88 102 GLY A N 1
ATOM 831 C CA . GLY A 1 102 ? 0.748 11.222 16.958 1.00 96.88 102 GLY A CA 1
ATOM 832 C C . GLY A 1 102 ? -0.271 10.232 16.387 1.00 96.88 102 GLY A C 1
ATOM 833 O O . GLY A 1 102 ? -1.004 9.593 17.141 1.00 96.88 102 GLY A O 1
ATOM 834 N N . LYS A 1 103 ? -0.328 10.069 15.058 1.00 97.75 103 LYS A N 1
ATOM 835 C CA . LYS A 1 103 ? -1.228 9.109 14.387 1.00 97.75 103 LYS A CA 1
ATOM 836 C C . LYS A 1 103 ? -0.664 7.692 14.326 1.00 97.75 103 LYS A C 1
ATOM 838 O O . LYS A 1 103 ? -1.233 6.832 13.653 1.00 97.75 103 LYS A O 1
ATOM 843 N N . ILE A 1 104 ? 0.440 7.440 15.021 1.00 98.12 104 ILE A N 1
ATOM 844 C CA . ILE A 1 104 ? 1.011 6.110 15.202 1.00 98.12 104 ILE A CA 1
ATOM 845 C C . ILE A 1 104 ? 0.612 5.616 16.581 1.00 98.12 104 ILE A C 1
ATOM 847 O O . ILE A 1 104 ? 0.867 6.276 17.585 1.00 98.12 104 ILE A O 1
ATOM 851 N N . ILE A 1 105 ? -0.012 4.446 16.622 1.00 97.62 105 ILE A N 1
ATOM 852 C CA . ILE A 1 105 ? -0.427 3.809 17.867 1.00 97.62 105 ILE A CA 1
ATOM 853 C C . ILE A 1 105 ? 0.292 2.478 18.049 1.00 97.62 105 ILE A C 1
ATOM 855 O O . ILE A 1 105 ? 0.510 1.736 17.087 1.00 97.62 105 ILE A O 1
ATOM 859 N N . ASP A 1 106 ? 0.605 2.148 19.296 1.00 97.62 106 ASP A N 1
ATOM 860 C CA . ASP A 1 106 ? 1.018 0.803 19.674 1.00 97.62 106 ASP A CA 1
ATOM 861 C C . ASP A 1 106 ? -0.217 -0.087 19.854 1.00 97.62 106 ASP A C 1
ATOM 863 O O . ASP A 1 106 ? -1.209 0.293 20.486 1.00 97.62 106 ASP A O 1
ATOM 867 N N . THR A 1 107 ? -0.155 -1.283 19.278 1.00 95.69 107 THR A N 1
ATOM 868 C CA . THR A 1 107 ? -1.189 -2.319 19.365 1.00 95.69 107 THR A CA 1
ATOM 869 C C . THR A 1 107 ? -0.532 -3.647 19.725 1.00 95.69 107 THR A C 1
ATOM 871 O O . THR A 1 107 ? 0.676 -3.817 19.538 1.00 95.69 107 THR A O 1
ATOM 874 N N . LYS A 1 108 ? -1.311 -4.655 20.131 1.00 93.81 108 LYS A N 1
ATOM 875 C CA . LYS A 1 108 ? -0.768 -6.013 20.330 1.00 93.81 108 LYS A CA 1
ATOM 876 C C . LYS A 1 108 ? -0.233 -6.668 19.045 1.00 93.81 108 LYS A C 1
ATOM 878 O O . LYS A 1 108 ? 0.407 -7.715 19.102 1.00 93.81 108 LYS A O 1
ATOM 883 N N . TYR A 1 109 ? -0.510 -6.069 17.886 1.00 94.44 109 TYR A N 1
ATOM 884 C CA . TYR A 1 109 ? -0.066 -6.521 16.569 1.00 94.44 109 TYR A CA 1
ATOM 885 C C . TYR A 1 109 ? 1.132 -5.725 16.021 1.00 94.44 109 TYR A C 1
ATOM 887 O O . TYR A 1 109 ? 1.588 -6.031 14.921 1.00 94.44 109 TYR A O 1
ATOM 895 N N . GLY A 1 110 ? 1.641 -4.740 16.772 1.00 95.88 110 GLY A N 1
ATOM 896 C CA . GLY A 1 110 ? 2.729 -3.846 16.366 1.00 95.88 110 GLY A CA 1
ATOM 897 C C . GLY A 1 110 ? 2.297 -2.382 16.262 1.00 95.88 110 GLY A C 1
ATOM 898 O O . GLY A 1 110 ? 1.214 -2.005 16.726 1.00 95.88 110 GLY A O 1
ATOM 899 N N . LYS A 1 111 ? 3.143 -1.553 15.651 1.00 97.62 111 LYS A N 1
ATOM 900 C CA . LYS A 1 111 ? 2.870 -0.130 15.424 1.00 97.62 111 LYS A CA 1
ATOM 901 C C . LYS A 1 111 ? 1.976 0.055 14.207 1.00 97.62 111 LYS A C 1
ATOM 903 O O . LYS A 1 111 ? 2.230 -0.515 13.147 1.00 97.62 111 LYS A O 1
ATOM 908 N N . VAL A 1 112 ? 0.928 0.858 14.352 1.00 97.94 112 VAL A N 1
ATOM 909 C CA . VAL A 1 112 ? -0.114 1.023 13.332 1.00 97.94 112 VAL A CA 1
ATOM 910 C C . VAL A 1 112 ? -0.330 2.490 13.012 1.00 97.94 112 VAL A C 1
ATOM 912 O O . VAL A 1 112 ? -0.491 3.309 13.914 1.00 97.94 112 VAL A O 1
ATOM 915 N N . VAL A 1 113 ? -0.400 2.801 11.718 1.00 98.25 113 VAL A N 1
ATOM 916 C CA . VAL A 1 113 ? -0.777 4.128 11.219 1.00 98.25 113 VAL A CA 1
ATOM 917 C C . VAL A 1 113 ? -2.296 4.285 11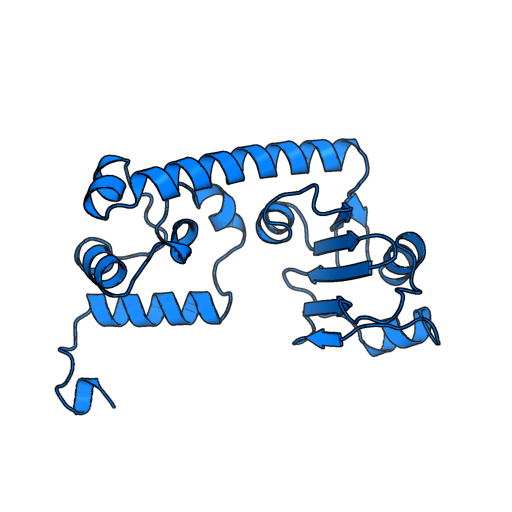.251 1.00 98.25 113 VAL A C 1
ATOM 919 O O . VAL A 1 113 ? -3.018 3.457 10.695 1.00 98.25 113 VAL A O 1
ATOM 922 N N . VAL A 1 114 ? -2.799 5.367 11.838 1.00 98.12 114 VAL A N 1
ATOM 923 C CA . VAL A 1 114 ? -4.217 5.742 11.797 1.00 98.12 114 VAL A CA 1
ATOM 924 C C . VAL A 1 114 ? -4.444 6.733 10.655 1.00 98.12 114 VAL A C 1
ATOM 926 O O . VAL A 1 114 ? -4.167 7.920 10.779 1.00 98.12 114 VAL A O 1
ATOM 929 N N . ASN A 1 115 ? -4.953 6.236 9.529 1.00 97.94 115 ASN A N 1
ATOM 930 C CA . ASN A 1 115 ? -5.223 6.997 8.312 1.00 97.94 115 ASN A CA 1
ATOM 931 C C . ASN A 1 115 ? -6.710 7.358 8.214 1.00 97.94 115 ASN A C 1
ATOM 933 O O . ASN A 1 115 ? -7.549 6.540 7.816 1.00 97.94 115 ASN A O 1
ATOM 937 N N . VAL A 1 116 ? -7.052 8.592 8.579 1.00 97.06 116 VAL A N 1
ATOM 938 C CA . VAL A 1 116 ? -8.436 9.075 8.523 1.00 97.06 116 VAL A CA 1
ATOM 939 C C . VAL A 1 116 ? -8.695 9.734 7.173 1.00 97.06 116 VAL A C 1
ATOM 941 O O . VAL A 1 116 ? -7.917 10.564 6.716 1.00 97.06 116 VAL A O 1
ATOM 944 N N . ASN A 1 117 ? -9.808 9.375 6.528 1.00 95.12 117 ASN A N 1
ATOM 945 C CA . ASN A 1 117 ? -10.227 9.929 5.232 1.00 95.12 117 ASN A CA 1
ATOM 946 C C . ASN A 1 117 ? -9.178 9.802 4.108 1.00 95.12 117 ASN A C 1
ATOM 948 O O . ASN A 1 117 ? -9.180 10.605 3.179 1.00 95.12 117 ASN A O 1
ATOM 952 N N . ASN A 1 118 ? -8.336 8.764 4.158 1.00 92.44 118 ASN A N 1
ATOM 953 C CA . ASN A 1 118 ? -7.290 8.492 3.167 1.00 92.44 118 ASN A CA 1
ATOM 954 C C . ASN A 1 118 ? -6.291 9.650 2.985 1.00 92.44 118 ASN A C 1
ATOM 956 O O . ASN A 1 118 ? -5.845 9.910 1.869 1.00 92.44 118 ASN A O 1
ATOM 960 N N . GLU A 1 119 ? -5.936 10.341 4.069 1.00 95.25 119 GLU A N 1
ATOM 961 C CA . GLU A 1 119 ? -4.917 11.394 4.038 1.00 95.25 119 GLU A CA 1
ATOM 962 C C . GLU A 1 119 ? -3.520 10.885 3.658 1.00 95.25 119 GLU A C 1
ATOM 964 O O . GLU A 1 119 ? -2.732 11.669 3.142 1.00 95.25 119 GLU A O 1
ATOM 969 N N . LEU A 1 120 ? -3.224 9.597 3.891 1.00 95.75 120 LEU A N 1
ATOM 970 C CA . LEU A 1 120 ? -2.045 8.902 3.376 1.00 95.75 120 LEU A CA 1
ATOM 971 C C . LEU A 1 120 ? -2.386 8.250 2.027 1.00 95.75 120 LEU A C 1
ATOM 973 O O . LEU A 1 120 ? -3.088 7.225 2.011 1.00 95.75 120 LEU A O 1
ATOM 977 N N . PRO A 1 121 ? -1.890 8.783 0.893 1.00 88.25 121 PRO A N 1
ATOM 978 C CA . PRO A 1 121 ? -2.059 8.138 -0.400 1.00 88.25 121 PRO A CA 1
ATOM 979 C C . PRO A 1 121 ? -1.401 6.765 -0.399 1.00 88.25 121 PRO A C 1
ATOM 981 O O . PRO A 1 121 ? -0.516 6.489 0.404 1.00 88.25 121 PRO A O 1
ATOM 984 N N . VAL A 1 122 ? -1.899 5.872 -1.259 1.00 85.31 122 VAL A N 1
ATOM 985 C CA . VAL A 1 122 ? -1.496 4.453 -1.372 1.00 85.31 122 VAL A CA 1
ATOM 986 C C . VAL A 1 122 ? -1.564 3.616 -0.077 1.00 85.31 122 VAL A C 1
ATOM 988 O O . VAL A 1 122 ? -1.273 2.417 -0.107 1.00 85.31 122 VAL A O 1
ATOM 991 N N . GLY A 1 123 ? -2.024 4.201 1.035 1.00 90.69 123 GLY A N 1
ATOM 992 C CA . GLY A 1 123 ? -2.413 3.540 2.278 1.00 90.69 123 GLY A CA 1
ATOM 993 C C . GLY A 1 123 ? -1.379 2.540 2.791 1.00 90.69 123 GLY A C 1
ATOM 994 O O . GLY A 1 123 ? -0.298 2.908 3.247 1.00 90.69 123 GLY A O 1
ATOM 995 N N . SER A 1 124 ? -1.724 1.250 2.727 1.00 91.12 124 SER A N 1
ATOM 996 C CA . SER A 1 124 ? -0.908 0.164 3.279 1.00 91.12 124 SER A CA 1
ATOM 997 C C . SER A 1 124 ? 0.490 0.068 2.670 1.00 91.12 124 SER A C 1
ATOM 999 O O . SER A 1 124 ? 1.410 -0.320 3.378 1.00 91.12 124 SER A O 1
ATOM 1001 N N . SER A 1 125 ? 0.672 0.417 1.390 1.00 91.12 125 SER A N 1
ATOM 1002 C CA . SER A 1 125 ? 1.988 0.314 0.744 1.00 91.12 125 SER A CA 1
ATOM 1003 C C . SER A 1 125 ? 3.011 1.254 1.379 1.00 91.12 125 SER A C 1
ATOM 1005 O O . SER A 1 125 ? 4.119 0.820 1.671 1.00 91.12 125 SER A O 1
ATOM 1007 N N . ALA A 1 126 ? 2.619 2.501 1.659 1.00 94.19 126 ALA A N 1
ATOM 1008 C CA . ALA A 1 126 ? 3.472 3.456 2.360 1.00 94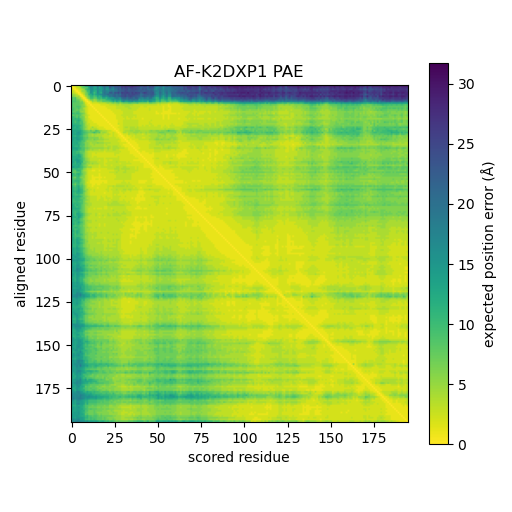.19 126 ALA A CA 1
ATOM 1009 C C . ALA A 1 126 ? 3.620 3.091 3.845 1.00 94.19 126 ALA A C 1
ATOM 1011 O O . ALA A 1 126 ? 4.732 3.062 4.368 1.00 94.19 126 ALA A O 1
ATOM 1012 N N . ALA A 1 127 ? 2.518 2.742 4.522 1.00 96.00 127 ALA A N 1
ATOM 1013 C CA . ALA A 1 127 ? 2.552 2.398 5.945 1.00 96.00 127 ALA A CA 1
ATOM 1014 C C . ALA A 1 127 ? 3.502 1.227 6.250 1.00 96.00 127 ALA A C 1
ATOM 1016 O O . ALA A 1 127 ? 4.271 1.296 7.206 1.00 96.00 127 ALA A O 1
ATOM 1017 N N . TYR A 1 128 ? 3.508 0.186 5.411 1.00 95.31 128 TYR A N 1
ATOM 1018 C CA . TYR A 1 128 ? 4.324 -1.017 5.620 1.00 95.31 128 TYR A CA 1
ATOM 1019 C C . TYR A 1 128 ? 5.828 -0.821 5.399 1.00 95.31 128 TYR A C 1
ATOM 1021 O O . TYR A 1 128 ? 6.600 -1.747 5.660 1.00 95.31 128 TYR A O 1
ATOM 1029 N N . VAL A 1 129 ? 6.258 0.356 4.930 1.00 93.88 129 VAL A N 1
ATOM 1030 C CA . VAL A 1 129 ? 7.682 0.708 4.871 1.00 93.88 129 VAL A CA 1
ATOM 1031 C C . VAL A 1 129 ? 8.263 0.857 6.276 1.00 93.88 129 VAL A C 1
ATOM 1033 O O . VAL A 1 129 ? 9.378 0.403 6.517 1.00 93.88 129 VAL A O 1
ATOM 1036 N N . LYS A 1 130 ? 7.519 1.483 7.199 1.00 94.62 130 LYS A N 1
ATOM 1037 C CA . LYS A 1 130 ? 8.002 1.814 8.552 1.00 94.62 130 LYS A CA 1
ATOM 1038 C C . LYS A 1 130 ? 7.232 1.110 9.675 1.00 94.62 130 LYS A C 1
ATOM 1040 O O . LYS A 1 130 ? 7.779 0.944 10.761 1.00 94.62 130 LYS A O 1
ATOM 1045 N N . TYR A 1 131 ? 5.989 0.700 9.431 1.00 96.88 131 TYR A N 1
ATOM 1046 C CA . TYR A 1 131 ? 5.071 0.222 10.465 1.00 96.88 131 TYR A CA 1
ATOM 1047 C C . TYR A 1 131 ? 4.472 -1.149 10.136 1.00 96.88 131 TYR A C 1
ATOM 1049 O O . TYR A 1 131 ? 4.537 -1.639 9.008 1.00 96.88 131 TYR A O 1
ATOM 1057 N N . ASP A 1 132 ? 3.860 -1.774 11.138 1.00 96.38 132 ASP A N 1
ATOM 1058 C CA . ASP A 1 132 ? 3.351 -3.146 11.063 1.00 96.38 132 ASP A CA 1
ATOM 1059 C C . ASP A 1 132 ? 1.934 -3.226 10.486 1.00 96.38 132 ASP A C 1
ATOM 1061 O O . ASP A 1 132 ? 1.500 -4.286 10.020 1.00 96.38 132 ASP A O 1
ATOM 1065 N N . GLY A 1 133 ? 1.199 -2.113 10.523 1.00 96.69 133 GLY A N 1
ATOM 1066 C CA . GLY A 1 133 ? -0.202 -2.060 10.136 1.00 96.69 133 GLY A CA 1
ATOM 1067 C C . GLY A 1 133 ? -0.704 -0.670 9.757 1.00 96.69 133 GLY A C 1
ATOM 1068 O O . GLY A 1 133 ? -0.046 0.349 9.970 1.00 96.69 133 GLY A O 1
ATOM 1069 N N . ILE A 1 134 ? -1.922 -0.634 9.226 1.00 97.94 134 ILE A N 1
ATOM 1070 C CA . ILE A 1 134 ? -2.679 0.596 8.984 1.00 97.94 134 ILE A CA 1
ATOM 1071 C C . ILE A 1 134 ? -4.157 0.384 9.322 1.00 97.94 134 ILE A C 1
ATOM 1073 O O . ILE A 1 134 ? -4.739 -0.665 9.036 1.00 97.94 134 ILE A O 1
ATOM 1077 N N . ILE A 1 135 ? -4.767 1.412 9.902 1.00 98.00 135 ILE A N 1
ATOM 1078 C CA . ILE A 1 135 ? -6.211 1.584 10.025 1.00 98.00 135 ILE A CA 1
ATOM 1079 C C . ILE A 1 135 ? -6.610 2.667 9.029 1.00 98.00 135 ILE A C 1
ATOM 1081 O O . ILE A 1 135 ? -6.286 3.831 9.224 1.00 98.00 135 ILE A O 1
ATOM 1085 N N . ASN A 1 136 ? -7.341 2.304 7.981 1.00 97.69 136 ASN A N 1
ATOM 1086 C CA . ASN A 1 136 ? -8.034 3.272 7.139 1.00 97.69 136 ASN A CA 1
ATOM 1087 C C . ASN A 1 136 ? -9.436 3.461 7.708 1.00 97.69 136 ASN A C 1
ATOM 1089 O O . ASN A 1 136 ? -10.194 2.494 7.777 1.00 97.69 136 ASN A O 1
ATOM 1093 N N . PHE A 1 137 ? -9.784 4.674 8.124 1.00 97.31 137 PHE A N 1
ATOM 1094 C CA . PHE A 1 137 ? -11.073 4.959 8.750 1.00 97.31 137 PHE A CA 1
ATOM 1095 C C . PHE A 1 137 ? -11.774 6.127 8.059 1.00 97.31 137 PHE A C 1
ATOM 1097 O O . PHE A 1 137 ? -11.205 7.201 7.873 1.00 97.31 137 PHE A O 1
ATOM 1104 N N . THR A 1 138 ? -13.038 5.930 7.698 1.00 95.81 138 THR A N 1
ATOM 1105 C CA . THR A 1 138 ? -13.915 6.979 7.173 1.00 95.81 138 THR A CA 1
ATOM 1106 C C . THR A 1 138 ? -15.118 7.098 8.106 1.00 95.81 138 THR A C 1
ATOM 1108 O O . THR A 1 138 ? -15.962 6.193 8.115 1.00 95.81 138 THR A O 1
ATOM 1111 N N . PRO A 1 139 ? -15.221 8.186 8.893 1.00 94.00 139 PRO A N 1
ATOM 1112 C CA . PRO A 1 139 ? -16.263 8.344 9.900 1.00 94.00 139 PRO A CA 1
ATOM 1113 C C . PRO A 1 139 ? -17.670 8.086 9.356 1.00 94.00 139 PRO A C 1
ATOM 1115 O O . PRO A 1 139 ? -18.059 8.600 8.308 1.00 94.00 139 PRO A O 1
ATOM 1118 N N . GLY A 1 140 ? -18.423 7.240 10.063 1.00 92.44 140 GLY A N 1
ATOM 1119 C CA . GLY A 1 140 ? -19.800 6.877 9.718 1.00 92.44 140 GLY A CA 1
ATOM 1120 C C . GLY A 1 140 ? -19.970 6.012 8.462 1.00 92.44 140 GLY A C 1
ATOM 1121 O O . GLY A 1 140 ? -21.095 5.599 8.186 1.00 92.44 140 GLY A O 1
ATOM 1122 N N . ARG A 1 141 ? -18.894 5.708 7.719 1.00 94.19 141 ARG A N 1
ATOM 1123 C CA . ARG A 1 141 ? -18.966 5.010 6.424 1.00 94.19 141 ARG A CA 1
ATOM 1124 C C . ARG A 1 141 ? -18.260 3.659 6.424 1.00 94.19 141 ARG A C 1
ATOM 1126 O O . ARG A 1 141 ? -18.905 2.642 6.194 1.00 94.19 141 ARG A O 1
ATOM 1133 N N . SER A 1 142 ? -16.951 3.633 6.657 1.00 96.31 142 SER A N 1
ATOM 1134 C CA . SER A 1 142 ? -16.136 2.440 6.403 1.00 96.31 142 SER A CA 1
ATOM 1135 C C . SER A 1 142 ? -14.874 2.385 7.247 1.00 96.31 142 SER A C 1
ATOM 1137 O O . SER A 1 142 ? -14.373 3.412 7.702 1.00 96.31 142 SER A O 1
ATOM 1139 N N . PHE A 1 143 ? -14.319 1.184 7.389 1.00 97.12 143 PHE A N 1
ATOM 1140 C CA . PHE A 1 143 ? -12.955 1.007 7.869 1.00 97.12 143 PHE A CA 1
ATOM 1141 C C . PHE A 1 143 ? -12.274 -0.190 7.206 1.00 97.12 143 PHE A C 1
ATOM 1143 O O . PHE A 1 143 ? -12.932 -1.124 6.745 1.00 97.12 143 PHE A O 1
ATOM 1150 N N . ALA A 1 144 ? -10.946 -0.177 7.206 1.00 96.94 144 ALA A N 1
ATOM 1151 C CA . ALA A 1 144 ? -10.117 -1.332 6.913 1.00 96.94 144 ALA A CA 1
ATOM 1152 C C . ALA A 1 144 ? -8.911 -1.345 7.854 1.00 96.94 144 ALA A C 1
ATOM 1154 O O . ALA A 1 144 ? -8.159 -0.376 7.900 1.00 96.94 144 ALA A O 1
ATOM 1155 N N . VAL A 1 145 ? -8.717 -2.446 8.572 1.00 97.00 145 VAL A N 1
ATOM 1156 C CA . VAL A 1 145 ? -7.522 -2.704 9.38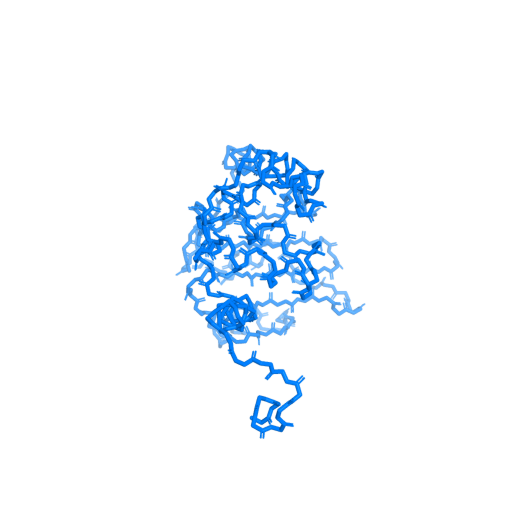1 1.00 97.00 145 VAL A CA 1
ATOM 1157 C C . VAL A 1 145 ? -6.710 -3.777 8.686 1.00 97.00 145 VAL A C 1
ATOM 1159 O O . VAL A 1 145 ? -7.246 -4.845 8.379 1.00 97.00 145 VAL A O 1
ATOM 1162 N N . THR A 1 146 ? -5.438 -3.504 8.421 1.00 95.62 146 THR A N 1
ATOM 1163 C CA . THR A 1 146 ? -4.549 -4.460 7.757 1.00 95.62 146 THR A CA 1
ATOM 1164 C C . THR A 1 146 ? -3.183 -4.488 8.416 1.00 95.62 146 THR A C 1
ATOM 1166 O O . THR A 1 146 ? -2.644 -3.435 8.750 1.00 95.62 146 THR A O 1
ATOM 1169 N N . PHE A 1 147 ? -2.611 -5.686 8.534 1.00 94.19 147 PHE A N 1
ATOM 1170 C CA . PHE A 1 147 ? -1.257 -5.904 9.044 1.00 94.19 147 PHE A CA 1
ATOM 1171 C C . PHE A 1 147 ? -0.369 -6.563 7.991 1.00 94.19 147 PHE A C 1
ATOM 1173 O O . PHE A 1 147 ? -0.853 -7.335 7.155 1.00 94.19 147 PHE A O 1
ATOM 1180 N N . LYS A 1 148 ? 0.933 -6.262 8.036 1.00 89.88 148 LYS A N 1
ATOM 1181 C CA . LYS A 1 148 ? 1.939 -6.811 7.117 1.00 89.88 148 LYS A CA 1
ATOM 1182 C C . LYS A 1 148 ? 2.097 -8.319 7.310 1.00 89.88 148 LYS A C 1
ATOM 1184 O O . LYS A 1 148 ? 1.984 -9.084 6.358 1.00 89.88 148 LYS A O 1
ATOM 1189 N N . GLU A 1 149 ? 2.314 -8.747 8.554 1.00 88.31 149 GLU A N 1
ATOM 1190 C CA . GLU A 1 149 ? 2.706 -10.132 8.858 1.00 88.31 149 GLU A CA 1
ATOM 1191 C C . GLU A 1 149 ? 1.789 -10.826 9.866 1.00 88.31 149 GLU A C 1
ATOM 1193 O O . GLU A 1 149 ? 1.670 -12.050 9.844 1.00 88.31 149 GLU A O 1
ATOM 1198 N N . LYS A 1 150 ? 1.091 -10.086 10.732 1.00 91.88 150 LYS A N 1
ATOM 1199 C CA . LYS A 1 150 ? 0.275 -10.668 11.808 1.00 91.88 150 LYS A CA 1
ATOM 1200 C C . LYS A 1 150 ? -1.145 -10.995 11.351 1.00 91.88 150 LYS A C 1
ATOM 1202 O O . LYS A 1 150 ? -1.723 -10.276 10.540 1.00 91.88 150 LYS A O 1
ATOM 1207 N N . ASP A 1 151 ? -1.690 -12.092 11.872 1.00 93.94 151 ASP A N 1
ATOM 1208 C CA . ASP A 1 151 ? -3.109 -12.417 11.725 1.00 93.94 151 ASP A CA 1
ATOM 1209 C C . ASP A 1 151 ? -3.925 -11.795 12.855 1.00 93.94 151 ASP A C 1
ATOM 1211 O O . ASP A 1 151 ? -3.518 -11.783 14.016 1.00 93.94 151 ASP A O 1
ATOM 1215 N N . LEU A 1 152 ? -5.105 -11.310 12.494 1.00 94.25 152 LEU A N 1
ATOM 1216 C CA . LEU A 1 152 ? -6.128 -10.827 13.398 1.00 94.25 152 LEU A CA 1
ATOM 1217 C C . LEU A 1 152 ? -6.800 -11.994 14.113 1.00 94.25 152 LEU A C 1
ATOM 1219 O O . LEU A 1 152 ? -7.270 -12.951 13.491 1.00 94.25 152 LEU A O 1
ATOM 1223 N N . ASP A 1 153 ? -6.935 -11.855 15.427 1.00 93.94 153 ASP A N 1
ATOM 1224 C CA . ASP A 1 153 ? -7.667 -12.813 16.241 1.00 93.94 153 ASP A CA 1
ATOM 1225 C C . ASP A 1 153 ? -9.161 -12.488 16.174 1.00 93.94 153 ASP A C 1
ATOM 1227 O O . ASP A 1 153 ? -9.681 -11.620 16.874 1.00 93.94 153 ASP A O 1
ATOM 1231 N N . LYS A 1 154 ? -9.872 -13.196 15.294 1.00 93.50 154 LYS A N 1
ATOM 1232 C CA . LYS A 1 154 ? -11.313 -13.007 15.097 1.00 93.50 154 LYS A CA 1
ATOM 1233 C C . LYS A 1 154 ? -12.121 -13.213 16.377 1.00 93.50 154 LYS A C 1
ATOM 1235 O O . LYS A 1 154 ? -13.178 -12.594 16.505 1.00 93.50 154 LYS A O 1
ATOM 1240 N N . LYS A 1 155 ? -11.697 -14.129 17.252 1.00 93.56 155 LYS A N 1
ATOM 1241 C CA . LYS A 1 155 ? -12.436 -14.457 18.472 1.00 93.56 155 LYS A CA 1
ATOM 1242 C C . LYS A 1 155 ? -12.302 -13.307 19.461 1.00 93.56 155 LYS A C 1
ATOM 1244 O O . LYS A 1 155 ? -13.321 -12.767 19.876 1.00 93.56 155 LYS A O 1
ATOM 1249 N N . ASP A 1 156 ? -11.075 -12.861 19.707 1.00 94.25 156 ASP A N 1
ATOM 1250 C CA . ASP A 1 156 ? -10.794 -11.713 20.572 1.00 94.25 156 ASP A CA 1
ATOM 1251 C C . ASP A 1 156 ? -11.487 -10.428 20.083 1.00 94.25 156 ASP A C 1
ATOM 1253 O O . ASP A 1 156 ? -12.180 -9.772 20.858 1.00 94.25 156 ASP A O 1
ATOM 1257 N N . LEU A 1 157 ? -11.415 -10.114 18.780 1.00 94.31 157 LEU A N 1
ATOM 1258 C CA . LEU A 1 157 ? -12.107 -8.944 18.220 1.00 94.31 157 LEU A CA 1
ATOM 1259 C C . LEU A 1 157 ? -13.626 -9.011 18.448 1.00 94.31 157 LEU A C 1
ATOM 1261 O O . LEU A 1 157 ? -14.270 -7.997 18.717 1.00 94.31 157 LEU A O 1
ATOM 1265 N N . ARG A 1 158 ? -14.221 -10.204 18.329 1.00 94.00 158 ARG A N 1
ATOM 1266 C CA . ARG A 1 158 ? -15.657 -10.411 18.571 1.00 94.00 158 ARG A CA 1
ATOM 1267 C C . ARG A 1 158 ? -16.022 -10.283 20.039 1.00 94.00 158 ARG A C 1
ATOM 1269 O O . ARG A 1 158 ? -17.085 -9.749 20.325 1.00 94.00 158 ARG A O 1
ATOM 1276 N N . GLU A 1 159 ? -15.175 -10.756 20.941 1.00 94.56 159 GLU A N 1
ATOM 1277 C CA . GLU A 1 159 ? -15.393 -10.640 22.383 1.00 94.56 159 GLU A CA 1
ATOM 1278 C C . GLU A 1 159 ? -15.303 -9.177 22.832 1.00 94.56 159 GLU A C 1
ATOM 1280 O O . GLU A 1 159 ? -16.233 -8.683 23.469 1.00 94.56 159 GLU A O 1
ATOM 1285 N N . LYS A 1 160 ? -14.258 -8.450 22.410 1.00 94.56 160 LYS A N 1
ATOM 1286 C CA . LYS A 1 160 ? -14.064 -7.032 22.754 1.00 94.56 160 LYS A CA 1
ATOM 1287 C C . LYS A 1 160 ? -15.162 -6.120 22.196 1.00 94.56 160 LYS A C 1
ATOM 1289 O O . LYS A 1 160 ? -15.585 -5.189 22.874 1.00 94.56 160 LYS A O 1
ATOM 1294 N N . LEU A 1 161 ? -15.628 -6.369 20.969 1.00 94.38 161 LEU A N 1
ATOM 1295 C CA . LEU A 1 161 ? -16.619 -5.507 20.305 1.00 94.38 161 LEU A CA 1
ATOM 1296 C C . LEU A 1 161 ? -18.063 -5.978 20.482 1.00 94.38 161 LEU A C 1
ATOM 1298 O O . LEU A 1 161 ? -18.981 -5.190 20.262 1.00 94.38 161 LEU A O 1
ATOM 1302 N N . SER A 1 162 ? -18.286 -7.239 20.859 1.00 93.00 162 SER A N 1
ATOM 1303 C CA . SER A 1 162 ? -19.606 -7.820 21.115 1.00 93.00 162 SER A CA 1
ATOM 1304 C C . SER A 1 162 ? -20.627 -7.464 20.013 1.00 93.00 162 SER A C 1
ATOM 1306 O O . SER A 1 162 ? -20.409 -7.737 18.829 1.00 93.00 162 SER A O 1
ATOM 1308 N N . ASN A 1 163 ? -21.736 -6.812 20.371 1.00 92.25 163 ASN A N 1
ATOM 1309 C CA . ASN A 1 163 ? -22.803 -6.381 19.465 1.00 92.25 163 ASN A CA 1
ATOM 1310 C C . ASN A 1 163 ? -22.401 -5.273 18.469 1.00 92.25 163 ASN A C 1
ATOM 1312 O O . ASN A 1 163 ? -23.160 -4.997 17.532 1.00 92.25 163 ASN A O 1
ATOM 1316 N N . LYS A 1 164 ? -21.237 -4.638 18.651 1.00 93.81 164 LYS A N 1
ATOM 1317 C CA . LYS A 1 164 ? -20.683 -3.643 17.726 1.00 93.81 164 LYS A CA 1
ATOM 1318 C C . LYS A 1 164 ? -19.803 -4.258 16.648 1.00 93.81 164 LYS A C 1
ATOM 1320 O O . LYS A 1 164 ? -19.537 -3.567 15.674 1.00 93.81 164 LYS A O 1
ATOM 1325 N N . PHE A 1 165 ? -19.389 -5.527 16.758 1.00 94.31 165 PHE A N 1
ATOM 1326 C CA . PHE A 1 165 ? -18.544 -6.163 15.742 1.00 94.31 165 PHE A CA 1
ATOM 1327 C C . PHE A 1 165 ? -19.185 -6.059 14.346 1.00 94.31 165 PHE A C 1
ATOM 1329 O O . PHE A 1 165 ? -20.256 -6.611 14.081 1.00 94.31 165 PHE A O 1
ATOM 1336 N N . GLN A 1 166 ? -18.506 -5.368 13.432 1.00 93.75 166 GLN A N 1
ATOM 1337 C CA . GLN A 1 166 ? -18.917 -5.177 12.043 1.00 93.75 166 GLN A CA 1
ATOM 1338 C C . GLN A 1 166 ? -17.781 -5.574 11.108 1.00 93.75 166 GLN A C 1
ATOM 1340 O O . GLN A 1 166 ? -16.622 -5.496 11.482 1.00 93.75 166 GLN A O 1
ATOM 1345 N N . GLY A 1 167 ? -18.098 -5.995 9.886 1.00 93.12 167 GLY A N 1
ATOM 1346 C CA . GLY A 1 167 ? -17.096 -6.284 8.859 1.00 93.12 167 GLY A CA 1
ATOM 1347 C C . GLY A 1 167 ? -16.709 -7.757 8.720 1.00 93.12 167 GLY A C 1
ATOM 1348 O O . GLY A 1 167 ? -17.274 -8.654 9.352 1.00 93.12 167 GLY A O 1
ATOM 1349 N N . LYS A 1 168 ? -15.758 -8.007 7.821 1.00 95.25 168 LYS A N 1
ATOM 1350 C CA . LYS A 1 168 ? -15.303 -9.342 7.413 1.00 95.25 168 LYS A CA 1
ATOM 1351 C C . LYS A 1 168 ? -13.793 -9.428 7.560 1.00 95.25 168 LYS A C 1
ATOM 1353 O O . LYS A 1 168 ? -13.091 -8.482 7.215 1.00 95.25 168 LYS A O 1
ATOM 1358 N N . ILE A 1 169 ? -13.315 -10.568 8.059 1.00 95.12 169 ILE A N 1
ATOM 1359 C CA . ILE A 1 169 ? -11.885 -10.871 8.104 1.00 95.12 169 ILE A CA 1
ATOM 1360 C C . ILE A 1 169 ? -11.530 -11.702 6.877 1.00 95.12 169 ILE A C 1
ATOM 1362 O O . ILE A 1 169 ? -12.122 -12.759 6.657 1.00 95.12 169 ILE A O 1
ATOM 1366 N N . ILE A 1 170 ? -10.575 -11.222 6.089 1.00 91.31 170 ILE A N 1
ATOM 1367 C CA . ILE A 1 170 ? -10.118 -11.850 4.851 1.00 91.31 170 ILE A CA 1
ATOM 1368 C C . ILE A 1 170 ? -8.721 -12.413 5.097 1.00 91.31 170 ILE A C 1
ATOM 1370 O O . ILE A 1 170 ? -7.785 -11.662 5.372 1.00 91.31 170 ILE A O 1
ATOM 1374 N N . ARG A 1 171 ? -8.596 -13.745 4.996 1.00 87.81 171 ARG A N 1
ATOM 1375 C CA . ARG A 1 171 ? -7.331 -14.492 5.145 1.00 87.81 171 ARG A CA 1
ATOM 1376 C C . ARG A 1 171 ? -6.546 -14.138 6.420 1.00 87.81 171 ARG A C 1
ATOM 1378 O O . ARG A 1 171 ? -5.330 -14.053 6.371 1.00 87.81 171 ARG A O 1
ATOM 1385 N N . GLY A 1 172 ? -7.228 -13.831 7.523 1.00 89.62 172 GLY A N 1
ATOM 1386 C CA . GLY A 1 172 ? -6.588 -13.426 8.784 1.00 89.62 172 GLY A CA 1
ATOM 1387 C C . GLY A 1 172 ? -5.944 -12.031 8.781 1.00 89.62 172 GLY A C 1
ATOM 1388 O O . GLY A 1 172 ? -5.832 -11.436 9.840 1.00 89.62 172 GLY A O 1
ATOM 1389 N N . LYS A 1 173 ? -5.591 -11.449 7.630 1.00 89.88 173 LYS A N 1
ATOM 1390 C CA . LYS A 1 173 ? -4.777 -10.217 7.558 1.00 89.88 173 LYS A CA 1
ATOM 1391 C C . LYS A 1 173 ? -5.554 -8.908 7.508 1.00 89.88 173 LYS A C 1
ATOM 1393 O O . LYS A 1 173 ? -5.006 -7.861 7.837 1.00 89.88 173 LYS A O 1
ATOM 1398 N N . MET A 1 174 ? -6.790 -8.943 7.018 1.00 92.81 174 MET A N 1
ATOM 1399 C CA . MET A 1 174 ? -7.574 -7.737 6.747 1.00 92.81 174 MET A CA 1
ATOM 1400 C C . MET A 1 174 ? -8.930 -7.830 7.411 1.00 92.81 174 MET A C 1
ATOM 1402 O O . MET A 1 174 ? -9.637 -8.809 7.195 1.00 92.81 174 MET A O 1
ATOM 1406 N N . TRP A 1 175 ? -9.324 -6.789 8.132 1.00 96.44 175 TRP A N 1
ATOM 1407 C CA . TRP A 1 175 ? -10.670 -6.619 8.654 1.00 96.44 175 TRP A CA 1
ATOM 1408 C C . TRP A 1 175 ? -11.312 -5.382 8.034 1.00 96.44 175 TRP A C 1
ATOM 1410 O O . TRP A 1 175 ? -10.852 -4.269 8.263 1.00 96.44 175 TRP A O 1
ATOM 1420 N N . ILE A 1 176 ? -12.345 -5.588 7.215 1.00 96.50 176 ILE A N 1
ATOM 1421 C CA . ILE A 1 176 ? -12.959 -4.535 6.397 1.00 96.50 176 ILE A CA 1
ATOM 1422 C C . ILE A 1 176 ? -14.457 -4.405 6.651 1.00 96.50 176 ILE A C 1
ATOM 1424 O O . ILE A 1 176 ? -15.173 -5.404 6.770 1.00 96.50 176 ILE A O 1
ATOM 1428 N N . TYR A 1 177 ? -14.929 -3.164 6.661 1.00 96.94 177 TYR A N 1
ATOM 1429 C CA . TYR A 1 177 ? -16.335 -2.804 6.619 1.00 96.94 177 TYR A CA 1
ATOM 1430 C C . TYR A 1 177 ? -16.573 -1.713 5.577 1.00 96.94 177 TYR A C 1
ATOM 1432 O O . TYR A 1 177 ? -15.999 -0.630 5.662 1.00 96.94 177 TYR A O 1
ATOM 1440 N N . ASN A 1 178 ? -17.445 -1.999 4.616 1.00 94.25 178 ASN A N 1
ATOM 1441 C CA . ASN A 1 178 ? -17.857 -1.096 3.538 1.00 94.25 178 ASN A CA 1
ATOM 1442 C C . ASN A 1 178 ? -19.321 -1.343 3.120 1.00 94.25 178 ASN A C 1
ATOM 1444 O O . ASN A 1 178 ? -19.706 -1.098 1.981 1.00 94.2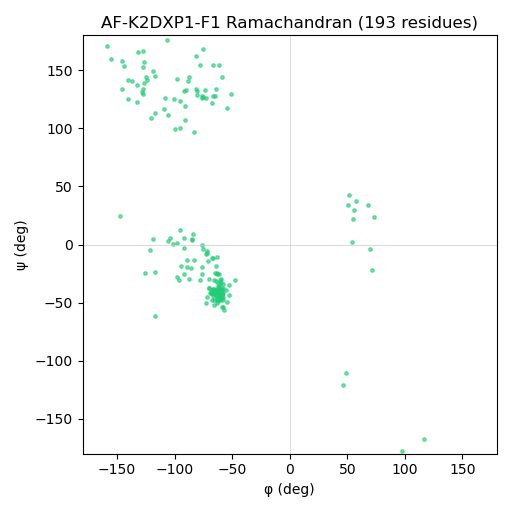5 178 ASN A O 1
ATOM 1448 N N . GLU A 1 179 ? -20.117 -1.900 4.032 1.00 92.25 179 GLU A N 1
ATOM 1449 C CA . GLU A 1 179 ? -21.519 -2.244 3.792 1.00 92.25 179 GLU A CA 1
ATOM 1450 C C . GLU A 1 179 ? -22.399 -0.978 3.864 1.00 92.25 179 GLU A C 1
ATOM 1452 O O . GLU A 1 179 ? -22.059 -0.050 4.597 1.00 92.25 179 GLU A O 1
ATOM 1457 N N . PRO A 1 180 ? -23.572 -0.938 3.198 1.00 88.31 180 PRO A N 1
ATOM 1458 C CA . PRO A 1 180 ? -24.460 0.236 3.195 1.00 88.31 180 PRO A CA 1
ATOM 1459 C C . PRO A 1 180 ? -25.088 0.548 4.562 1.00 88.31 180 PRO A C 1
ATOM 1461 O O . PRO A 1 180 ? -25.711 1.591 4.748 1.00 88.31 180 PRO A O 1
ATOM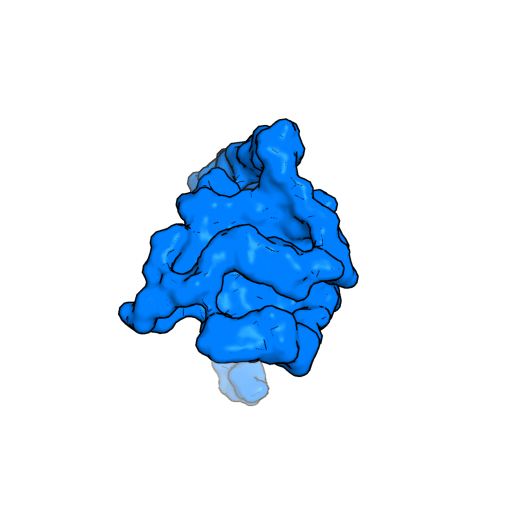 1464 N N . LYS A 1 181 ? -24.966 -0.369 5.527 1.00 89.62 181 LYS A N 1
ATOM 1465 C CA . LYS A 1 181 ? -25.427 -0.148 6.899 1.00 89.62 181 LYS A CA 1
ATOM 1466 C C . LYS A 1 181 ? -24.578 0.951 7.549 1.00 89.62 181 LYS A C 1
ATOM 1468 O O . LYS A 1 181 ? -23.408 1.135 7.221 1.00 89.62 181 LYS A O 1
ATOM 1473 N N . GLN A 1 182 ? -25.134 1.642 8.536 1.00 91.81 182 GLN A N 1
ATOM 1474 C CA . GLN A 1 182 ? -24.363 2.632 9.282 1.00 91.81 182 GLN A CA 1
ATOM 1475 C C . GLN A 1 182 ? -23.215 1.964 10.055 1.00 91.81 182 GLN A C 1
ATOM 1477 O O . GLN A 1 182 ? -23.405 0.935 10.718 1.00 91.81 182 GLN A O 1
ATOM 1482 N N . LEU A 1 183 ? -22.022 2.556 9.972 1.00 95.56 183 LEU A N 1
ATOM 1483 C CA . LEU A 1 183 ? -20.897 2.167 10.813 1.00 95.56 183 LEU A CA 1
ATOM 1484 C C . LEU A 1 183 ? -21.200 2.545 12.272 1.00 95.56 183 LEU A C 1
ATOM 1486 O O . LEU A 1 183 ? -21.456 3.707 12.575 1.00 95.56 183 LEU A O 1
ATOM 1490 N N . LYS A 1 184 ? -21.191 1.548 13.158 1.00 94.25 184 LYS A N 1
ATOM 1491 C CA . LYS A 1 184 ? -21.474 1.674 14.595 1.00 94.25 184 LYS A CA 1
ATOM 1492 C C . LYS A 1 184 ? -20.207 1.811 15.435 1.00 94.25 184 LYS A C 1
ATOM 1494 O O . LYS A 1 184 ? -20.270 2.411 16.500 1.00 94.25 184 LYS A O 1
ATOM 1499 N N . ILE A 1 185 ? -19.104 1.214 14.982 1.00 94.56 185 ILE A N 1
ATOM 1500 C CA . ILE A 1 185 ? -17.807 1.254 15.669 1.00 94.56 185 ILE A CA 1
ATOM 1501 C C . ILE A 1 185 ? -17.168 2.630 15.450 1.00 94.56 185 ILE A C 1
ATOM 1503 O O . ILE A 1 185 ? -17.032 3.072 14.305 1.00 94.56 185 ILE A O 1
ATOM 1507 N N . THR A 1 186 ? -16.751 3.295 16.527 1.00 96.06 186 THR A N 1
ATOM 1508 C CA . THR A 1 186 ? -15.954 4.529 16.435 1.00 96.06 186 THR A CA 1
ATOM 1509 C C . THR A 1 186 ? -14.472 4.221 16.211 1.00 96.06 186 THR A C 1
ATOM 1511 O O . THR A 1 186 ? -14.001 3.113 16.463 1.00 96.06 186 THR A O 1
ATOM 1514 N N . LEU A 1 187 ? -13.700 5.212 15.757 1.00 96.69 187 LEU A N 1
ATOM 1515 C CA . LEU A 1 187 ? -12.251 5.049 15.621 1.00 96.69 187 LEU A CA 1
ATOM 1516 C C . LEU A 1 187 ? -11.595 4.696 16.964 1.00 96.69 187 LEU A C 1
ATOM 1518 O O . LEU A 1 187 ? -10.757 3.806 17.018 1.00 96.69 187 LEU A O 1
ATOM 1522 N N . GLU A 1 188 ? -12.004 5.357 18.045 1.00 96.31 188 GLU A N 1
ATOM 1523 C CA . GLU A 1 188 ? -11.482 5.098 19.388 1.00 96.31 188 GLU A CA 1
ATOM 1524 C C . GLU A 1 188 ? -11.752 3.656 19.840 1.00 96.31 188 GLU A C 1
ATOM 1526 O O . GLU A 1 188 ? -10.850 2.980 20.328 1.00 96.31 188 GLU A O 1
ATOM 1531 N N . GLU A 1 189 ? -12.965 3.145 19.615 1.00 95.94 189 GLU A N 1
ATOM 1532 C CA . GLU A 1 189 ? -13.319 1.758 19.934 1.00 95.94 189 GLU A CA 1
ATOM 1533 C C . GLU A 1 189 ? -12.502 0.757 19.118 1.00 95.94 189 GLU A C 1
ATOM 1535 O O . GLU A 1 189 ? -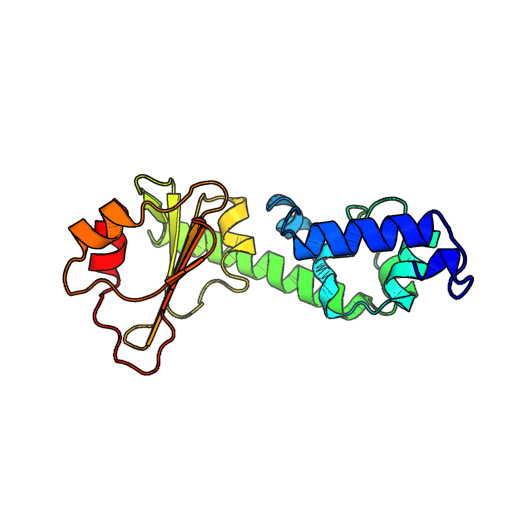12.040 -0.252 19.650 1.00 95.94 189 GLU A O 1
ATOM 1540 N N . LEU A 1 190 ? -12.290 1.049 17.833 1.00 95.81 190 LEU A N 1
ATOM 1541 C CA . LEU A 1 190 ? -11.460 0.235 16.955 1.00 95.81 190 LEU A CA 1
ATOM 1542 C C . LEU A 1 190 ? -10.001 0.202 17.443 1.00 95.81 190 LEU A C 1
ATOM 1544 O O . LEU A 1 190 ? -9.407 -0.870 17.522 1.00 95.81 190 LEU A O 1
ATOM 1548 N N . VAL A 1 191 ? -9.443 1.358 17.815 1.00 96.25 191 VAL A N 1
ATOM 1549 C CA . VAL A 1 191 ? -8.086 1.482 18.367 1.00 96.25 191 VAL A CA 1
ATOM 1550 C C . VAL A 1 191 ? -7.958 0.727 19.690 1.00 96.25 191 VAL A C 1
ATOM 1552 O O . VAL A 1 191 ? -7.043 -0.078 19.848 1.00 96.25 191 VAL A O 1
ATOM 1555 N N . ASN A 1 192 ? -8.890 0.928 20.621 1.00 95.25 192 ASN A N 1
ATOM 1556 C CA . ASN A 1 192 ? -8.879 0.259 21.923 1.00 95.25 192 ASN A CA 1
ATOM 1557 C C . ASN A 1 192 ? -9.055 -1.260 21.797 1.00 95.25 192 ASN A C 1
ATOM 1559 O O . ASN A 1 192 ? -8.488 -2.011 22.582 1.00 95.25 192 ASN A O 1
ATOM 1563 N N . CYS A 1 193 ? -9.786 -1.731 20.785 1.00 94.38 193 CYS A N 1
ATOM 1564 C CA . CYS A 1 193 ? -9.909 -3.158 20.503 1.00 94.38 193 CYS A CA 1
ATOM 1565 C C . CYS A 1 193 ? -8.576 -3.799 20.068 1.00 94.38 193 CYS A C 1
ATOM 1567 O O . CYS A 1 193 ? -8.354 -4.990 20.307 1.00 94.38 193 CYS A O 1
ATOM 1569 N N . LEU A 1 194 ? -7.699 -3.030 19.418 1.00 94.94 194 LEU A N 1
ATOM 1570 C CA . LEU A 1 194 ? -6.410 -3.503 18.904 1.00 94.94 194 LEU A CA 1
ATOM 1571 C C . LEU A 1 194 ? -5.269 -3.384 19.924 1.00 94.94 194 LEU A C 1
ATOM 1573 O O . LEU A 1 194 ? -4.263 -4.076 19.769 1.00 94.94 194 LEU A O 1
ATOM 1577 N N . LYS A 1 195 ? -5.417 -2.546 20.952 1.00 91.94 195 LYS A N 1
ATOM 1578 C CA . LYS A 1 195 ? -4.538 -2.541 22.129 1.00 91.94 195 LYS A CA 1
ATOM 1579 C C . LYS A 1 195 ? -4.715 -3.833 22.929 1.00 91.94 195 LYS A C 1
ATOM 1581 O O . LYS A 1 195 ? -3.678 -4.416 23.297 1.00 91.94 195 LYS A O 1
#